Protein AF-0000000084406196 (afdb_homodimer)

Nearest PDB structures (foldseek):
  3a6m-assembly1_B  TM=8.047E-01  e=1.139E-10  Thermus thermophilus HB8
  1dkg-assembly1_B  TM=5.890E-01  e=9.257E-10  Escherichia coli
  1dkg-assembly1_A  TM=5.408E-01  e=5.079E-09  Escherichia coli
  6z6o-assembly1_D  TM=4.381E-01  e=4.600E+00  Saccharomyces cerevisiae S288C
  3a6m-assembly1_B  TM=8.064E-01  e=1.193E-10  Thermus thermophilus HB8

Foldseek 3Di:
DPPPPPPPDPPPPPPPPVVPPPPVVVVVVVVVVVVVVVVVVVVVVVVVVVVVVVVVVVVLCVVLVVLLVVLVVLVVVLVVDDADDPRRVVSSVVSVVVSVVSVQVSCVVQQKDWDDCPPQAADPVQEDEPEEDEDPDDWRGFPDFPAIWMDHNNHGPDHTYTYIYDHDDPPD/DCPPPPPPDPPPPPPPCVVPPPPVVVVVVVVVVVVVVVVVVVVVVVVVVVVVVVVVVVVLCVVLVVLLVVLVVLVVVLVVDDADDPRRVVSSVVSVVVSVVSNQVSCVVQQKDWDDCPPQAADPVQEDEPEEDEDPDDWRGFPDFPAIWMDHNNHGPDHTYTYTYDHDDPPD

Organism: Acidithiobacillus ferrooxidans (NCBI:txid920)

Sequence (344 aa):
MNEEEKQELPSTEAESTSADVVNWEEKAEGYRNDYLRALADTENLRKRHEKQVEDARNYAVDRFARELLPVIDSLELALASPVEGAEGIAQLRQGLENTLTLFAQALGKAGIAPIEMGEGRFDPHLHQAIAMVETEGDANRVLAVHQKGYLMHDRLLRPSMVSVSKAPKAAEMNEEEKQELPSTEAESTSADVVNWEEKAEGYRNDYLRALADTENLRKRHEKQVEDARNYAVDRFARELLPVIDSLELALASPVEGAEGIAQLRQGLENTLTLFAQALGKAGIAPIEMGEGRFDPHLHQAIAMVETEGDANRVLAVHQKGYLMHDRLLRPSMVSVSKAPKAAE

InterPro domains:
  IPR000740 GrpE nucleotide exchange factor [MF_01151] (2-166)
  IPR000740 GrpE nucleotide exchange factor [PF01025] (4-166)
  IPR000740 GrpE nucleotide exchange factor [PR00773] (36-52)
  IPR000740 GrpE nucleotide exchange factor [PR00773] (64-79)
  IPR000740 GrpE nucleotide exchange factor [PR00773] (119-134)
  IPR000740 GrpE nucleotide exchange factor [PR00773] (145-164)
  IPR000740 GrpE nucleotide exchange factor [PS01071] (122-164)
  IPR000740 GrpE nucleotide exchange factor [PTHR21237] (9-168)
  IPR000740 GrpE nucleotide exchange factor [cd00446] (31-164)
  IPR009012 GrpE nucleotide exchange factor, head [G3DSA:2.30.22.10] (111-171)
  IPR009012 GrpE nucleotide exchange factor, head [SSF51064] (120-167)
  IPR013805 GrpE nucleotide exchange factor, coiled-coil [G3DSA:3.90.20.20] (1-108)
  IPR013805 GrpE nucleotide exchange factor, coiled-coil [SSF58014] (16-111)

Radius of gyration: 40.73 Å; Cα contacts (8 Å, |Δi|>4): 436; chains: 2; bounding box: 100×148×102 Å

Solvent-accessible surface area (backbone atoms only — not comparable to full-atom values): 19133 Å² total; per-residue (Å²): 136,85,79,76,76,77,77,77,72,79,74,76,71,72,73,73,71,72,67,80,72,76,59,30,58,59,50,21,53,49,24,41,52,51,26,54,48,43,52,50,49,42,54,53,47,52,57,52,47,55,52,47,30,52,48,31,23,53,50,36,40,51,58,56,47,62,50,44,49,61,31,54,50,42,50,53,52,51,69,68,50,88,66,62,59,69,65,20,40,54,50,52,50,48,39,51,52,49,30,52,51,45,43,52,50,33,35,43,77,70,41,32,43,69,62,77,71,73,95,34,62,66,44,82,90,53,35,39,77,78,45,76,40,75,36,93,65,71,56,46,27,48,75,43,76,82,37,86,14,32,26,42,81,86,37,81,73,41,55,19,33,25,29,26,28,28,58,66,76,73,80,120,136,84,78,76,78,76,76,77,71,78,76,75,72,72,72,73,69,73,66,79,73,75,60,31,59,59,49,20,51,50,25,42,50,51,27,54,48,40,52,50,50,42,53,54,47,52,56,52,46,56,51,47,29,54,49,31,23,52,50,36,39,50,57,53,48,61,50,43,47,61,30,55,51,43,52,52,50,51,71,68,51,89,64,62,59,70,64,20,41,55,50,51,51,48,41,51,51,49,29,52,50,45,43,50,51,35,36,44,77,70,41,31,44,70,63,76,71,74,93,34,63,65,42,80,88,52,35,39,78,78,44,77,40,76,38,90,66,71,56,46,27,49,75,42,76,81,38,85,13,32,26,42,80,85,38,81,73,41,54,19,33,25,29,26,26,29,57,65,76,74,82,122

pLDDT: mean 86.19, std 17.11, range [31.2, 98.25]

Structure (mmCIF, N/CA/C/O backbone):
data_AF-0000000084406196-model_v1
#
loop_
_entity.id
_entity.type
_entity.pdbx_description
1 polymer 'Protein GrpE'
#
loop_
_atom_site.group_PDB
_atom_site.id
_atom_site.type_symbol
_atom_site.label_atom_id
_atom_site.label_alt_id
_atom_site.label_comp_id
_atom_site.label_asym_id
_atom_site.label_entity_id
_atom_site.label_seq_id
_atom_site.pdbx_PDB_ins_code
_atom_site.Cartn_x
_atom_site.Cartn_y
_atom_site.Cartn_z
_atom_site.occupancy
_atom_site.B_iso_or_equiv
_atom_site.auth_seq_id
_atom_site.auth_comp_id
_atom_site.auth_asym_id
_atom_site.auth_atom_id
_atom_site.pdbx_PDB_model_num
ATOM 1 N N . MET A 1 1 ? 21.141 -78 -84.125 1 32.22 1 MET A N 1
ATOM 2 C CA . MET A 1 1 ? 21.406 -78.062 -82.688 1 32.22 1 MET A CA 1
ATOM 3 C C . MET A 1 1 ? 20.875 -76.812 -81.938 1 32.22 1 MET A C 1
ATOM 5 O O . MET A 1 1 ? 21.375 -75.75 -82.188 1 32.22 1 MET A O 1
ATOM 9 N N . ASN A 1 2 ? 19.5 -76.75 -81.688 1 37.69 2 ASN A N 1
ATOM 10 C CA . ASN A 1 2 ? 18.609 -75.75 -81.125 1 37.69 2 ASN A CA 1
ATOM 11 C C . ASN A 1 2 ? 18.984 -75.375 -79.688 1 37.69 2 ASN A C 1
ATOM 13 O O . ASN A 1 2 ? 18.938 -76.25 -78.812 1 37.69 2 ASN A O 1
ATOM 17 N N . GLU A 1 3 ? 19.922 -74.438 -79.5 1 37.25 3 GLU A N 1
ATOM 18 C CA . GLU A 1 3 ? 20.391 -73.938 -78.188 1 37.25 3 GLU A CA 1
ATOM 19 C C . GLU A 1 3 ? 19.234 -73.375 -77.375 1 37.25 3 GLU A C 1
ATOM 21 O O . GLU A 1 3 ? 18.562 -72.438 -77.812 1 37.25 3 GLU A O 1
ATOM 26 N N . GLU A 1 4 ? 18.5 -74.188 -76.625 1 40.28 4 GLU A N 1
ATOM 27 C CA . GLU A 1 4 ? 17.438 -73.812 -75.688 1 40.28 4 GLU A CA 1
ATOM 28 C C . GLU A 1 4 ? 17.938 -72.812 -74.625 1 40.28 4 GLU A C 1
ATOM 30 O O . GLU A 1 4 ? 18.906 -73.062 -73.938 1 40.28 4 GLU A O 1
ATOM 35 N N . GLU A 1 5 ? 17.859 -71.5 -74.938 1 40.91 5 GLU A N 1
ATOM 36 C CA . GLU A 1 5 ? 18.141 -70.438 -74 1 40.91 5 GLU A CA 1
ATOM 37 C C . GLU A 1 5 ? 17.391 -70.625 -72.688 1 40.91 5 GLU A C 1
ATOM 39 O O . GLU A 1 5 ? 16.156 -70.688 -72.688 1 40.91 5 GLU A O 1
ATOM 44 N N . LYS A 1 6 ? 18 -71.25 -71.75 1 44.91 6 LYS A N 1
ATOM 45 C CA . LYS A 1 6 ? 17.484 -71.375 -70.375 1 44.91 6 LYS A CA 1
ATOM 46 C C . LYS A 1 6 ? 17.172 -70 -69.812 1 44.91 6 LYS A C 1
ATOM 48 O O . LYS A 1 6 ? 18.031 -69.125 -69.75 1 44.91 6 LYS A O 1
ATOM 53 N N . GLN A 1 7 ? 15.906 -69.5 -69.938 1 42.22 7 GLN A N 1
ATOM 54 C CA . GLN A 1 7 ? 15.414 -68.312 -69.25 1 42.22 7 GLN A CA 1
ATOM 55 C C . GLN A 1 7 ? 15.695 -68.375 -67.75 1 42.22 7 GLN A C 1
ATOM 57 O O . GLN A 1 7 ? 15.32 -69.375 -67.125 1 42.22 7 GLN A O 1
ATOM 62 N N . GLU A 1 8 ? 16.844 -67.812 -67.25 1 43.59 8 GLU A N 1
ATOM 63 C CA . GLU A 1 8 ? 17.188 -67.688 -65.875 1 43.59 8 GLU A CA 1
ATOM 64 C C . GLU A 1 8 ? 16.016 -67.062 -65.062 1 43.59 8 GLU A C 1
ATOM 66 O O . GLU A 1 8 ? 15.438 -66.062 -65.5 1 43.59 8 GLU A O 1
ATOM 71 N N . LEU A 1 9 ? 15.172 -67.875 -64.438 1 47.88 9 LEU A N 1
ATOM 72 C CA . LEU A 1 9 ? 14.102 -67.5 -63.531 1 47.88 9 LEU A CA 1
ATOM 73 C C . LEU A 1 9 ? 14.617 -66.438 -62.531 1 47.88 9 LEU A C 1
ATOM 75 O O . LEU A 1 9 ? 15.688 -66.625 -61.969 1 47.88 9 LEU A O 1
ATOM 79 N N . PRO A 1 10 ? 14.211 -65.125 -62.688 1 48.81 10 PRO A N 1
ATOM 80 C CA . PRO A 1 10 ? 14.617 -64.125 -61.719 1 48.81 10 PRO A CA 1
ATOM 81 C C . PRO A 1 10 ? 14.523 -64.625 -60.25 1 48.81 10 PRO A C 1
ATOM 83 O O . PRO A 1 10 ? 13.602 -65.375 -59.906 1 48.81 10 PRO A O 1
ATOM 86 N N . SER A 1 11 ? 15.633 -65 -59.594 1 45.84 11 SER A N 1
ATOM 87 C CA . SER A 1 11 ? 15.695 -65.25 -58.156 1 45.84 11 SER A CA 1
ATOM 88 C C . SER A 1 11 ? 14.883 -64.25 -57.375 1 45.84 11 SER A C 1
ATOM 90 O O . SER A 1 11 ? 15.078 -63.031 -57.531 1 45.84 11 SER A O 1
ATOM 92 N N . THR A 1 12 ? 13.57 -64.375 -57.156 1 45.59 12 THR A N 1
ATOM 93 C CA . THR A 1 12 ? 12.797 -63.594 -56.219 1 45.59 12 THR A CA 1
ATOM 94 C C . THR A 1 12 ? 13.594 -63.344 -54.938 1 45.59 12 THR A C 1
ATOM 96 O O . THR A 1 12 ? 13.867 -64.25 -54.188 1 45.59 12 THR A O 1
ATOM 99 N N . GLU A 1 13 ? 14.664 -62.531 -54.969 1 45.59 13 GLU A N 1
ATOM 100 C CA . GLU A 1 13 ? 15.234 -62 -53.719 1 45.59 13 GLU A CA 1
ATOM 101 C C . GLU A 1 13 ? 14.148 -61.75 -52.688 1 45.59 13 GLU A C 1
ATOM 103 O O . GLU A 1 13 ? 13.195 -61 -52.938 1 45.59 13 GLU A O 1
ATOM 108 N N . ALA A 1 14 ? 13.852 -62.719 -51.906 1 49.31 14 ALA A N 1
ATOM 109 C CA . ALA A 1 14 ? 13.07 -62.531 -50.688 1 49.31 14 ALA A CA 1
ATOM 110 C C . ALA A 1 14 ? 13.391 -61.188 -50.031 1 49.31 14 ALA A C 1
ATOM 112 O O . ALA A 1 14 ? 14.547 -60.906 -49.688 1 49.31 14 ALA A O 1
ATOM 113 N N . GLU A 1 15 ? 12.836 -60.094 -50.5 1 46.88 15 GLU A N 1
ATOM 114 C CA . GLU A 1 15 ? 12.836 -58.875 -49.688 1 46.88 15 GLU A CA 1
ATOM 115 C C . GLU A 1 15 ? 12.734 -59.188 -48.188 1 46.88 15 GLU A C 1
ATOM 117 O O . GLU A 1 15 ? 11.734 -59.75 -47.75 1 46.88 15 GLU A O 1
ATOM 122 N N . SER A 1 16 ? 13.797 -59.688 -47.625 1 46 16 SER A N 1
ATOM 123 C CA . SER A 1 16 ? 13.875 -59.625 -46.156 1 46 16 SER A CA 1
ATOM 124 C C . SER A 1 16 ? 13.18 -58.406 -45.594 1 46 16 SER A C 1
ATOM 126 O O . SER A 1 16 ? 13.641 -57.281 -45.844 1 46 16 SER A O 1
ATOM 128 N N . THR A 1 17 ? 11.906 -58.25 -45.781 1 47.94 17 THR A N 1
ATOM 129 C CA . THR A 1 17 ? 11.219 -57.281 -44.938 1 47.94 17 THR A CA 1
ATOM 130 C C . THR A 1 17 ? 11.781 -57.281 -43.531 1 47.94 17 THR A C 1
ATOM 132 O O . THR A 1 17 ? 11.531 -58.188 -42.75 1 47.94 17 THR A O 1
ATOM 135 N N . SER A 1 18 ? 13.016 -57.094 -43.375 1 48.5 18 SER A N 1
ATOM 136 C CA . SER A 1 18 ? 13.477 -56.719 -42.031 1 48.5 18 SER A CA 1
ATOM 137 C C . SER A 1 18 ? 12.414 -55.938 -41.281 1 48.5 18 SER A C 1
ATOM 139 O O . SER A 1 18 ? 12.164 -54.75 -41.594 1 48.5 18 SER A O 1
ATOM 141 N N . ALA A 1 19 ? 11.312 -56.469 -41.031 1 53.12 19 ALA A N 1
ATOM 142 C CA . ALA A 1 19 ? 10.344 -55.938 -40.062 1 53.12 19 ALA A CA 1
ATOM 143 C C . ALA A 1 19 ? 11.039 -55.188 -38.938 1 53.12 19 ALA A C 1
ATOM 145 O O . ALA A 1 19 ? 11.93 -55.75 -38.281 1 53.12 19 ALA A O 1
ATOM 146 N N . ASP A 1 20 ? 11.344 -53.906 -39 1 55.72 20 ASP A N 1
ATOM 147 C CA . ASP A 1 20 ? 11.773 -53.062 -37.906 1 55.72 20 ASP A CA 1
ATOM 148 C C . ASP A 1 20 ? 11.18 -53.5 -36.594 1 55.72 20 ASP A C 1
ATOM 150 O O . ASP A 1 20 ? 9.992 -53.312 -36.344 1 55.72 20 ASP A O 1
ATOM 154 N N . VAL A 1 21 ? 11.57 -54.594 -36.125 1 69.5 21 VAL A N 1
ATOM 155 C CA . VAL A 1 21 ? 11.195 -55.156 -34.844 1 69.5 21 VAL A CA 1
ATOM 156 C C . VAL A 1 21 ? 11.242 -54.031 -33.781 1 69.5 21 VAL A C 1
ATOM 158 O O . VAL A 1 21 ? 12.305 -53.469 -33.5 1 69.5 21 VAL A O 1
ATOM 161 N N . VAL A 1 22 ? 10.109 -53.406 -33.531 1 77.25 22 VAL A N 1
ATOM 162 C CA . VAL A 1 22 ? 9.945 -52.375 -32.469 1 77.25 22 VAL A CA 1
ATOM 163 C C . VAL A 1 22 ? 10.344 -52.969 -31.125 1 77.25 22 VAL A C 1
ATOM 165 O O . VAL A 1 22 ? 9.82 -54 -30.703 1 77.25 22 VAL A O 1
ATOM 168 N N . ASN A 1 23 ? 11.578 -52.5 -30.719 1 88.5 23 ASN A N 1
ATOM 169 C CA . ASN A 1 23 ? 11.961 -52.812 -29.344 1 88.5 23 ASN A CA 1
ATOM 170 C C . ASN A 1 23 ? 11.055 -52.125 -28.328 1 88.5 23 ASN A C 1
ATOM 172 O O . ASN A 1 23 ? 11.375 -51.031 -27.859 1 88.5 23 ASN A O 1
ATOM 176 N N . TRP A 1 24 ? 9.906 -52.688 -28.125 1 90.62 24 TRP A N 1
ATOM 177 C CA . TRP A 1 24 ? 8.883 -52.125 -27.25 1 90.62 24 TRP A CA 1
ATOM 178 C C . TRP A 1 24 ? 9.414 -51.938 -25.828 1 90.62 24 TRP A C 1
ATOM 180 O O . TRP A 1 24 ? 8.984 -51.031 -25.109 1 90.62 24 TRP A O 1
ATOM 190 N N . GLU A 1 25 ? 10.336 -52.688 -25.469 1 90.06 25 GLU A N 1
ATOM 191 C CA . GLU A 1 25 ? 10.953 -52.562 -24.156 1 90.06 25 GLU A CA 1
ATOM 192 C C . GLU A 1 25 ? 11.734 -51.25 -24.047 1 90.06 25 GLU A C 1
ATOM 194 O O . GLU A 1 25 ? 11.609 -50.5 -23.062 1 90.06 25 GLU A O 1
ATOM 199 N N . GLU A 1 26 ? 12.461 -50.906 -25.062 1 93.38 26 GLU A N 1
ATOM 200 C CA . GLU A 1 26 ? 13.227 -49.656 -25.094 1 93.38 26 GLU A CA 1
ATOM 201 C C . GLU A 1 26 ? 12.297 -48.438 -25.125 1 93.38 26 GLU A C 1
ATOM 203 O O . GLU A 1 26 ? 12.531 -47.469 -24.422 1 93.38 26 GLU A O 1
ATOM 208 N N . LYS A 1 27 ? 11.297 -48.531 -25.859 1 93.56 27 LYS A N 1
ATOM 209 C CA . LYS A 1 27 ? 10.328 -47.438 -25.953 1 93.56 27 LYS A CA 1
ATOM 210 C C . LYS A 1 27 ? 9.609 -47.219 -24.609 1 93.56 27 LYS A C 1
ATOM 212 O O . LYS A 1 27 ? 9.398 -46.094 -24.188 1 93.56 27 LYS A O 1
ATOM 217 N N . ALA A 1 28 ? 9.25 -48.281 -24 1 94 28 ALA A N 1
ATOM 218 C CA . ALA A 1 28 ? 8.586 -48.219 -22.703 1 94 28 ALA A CA 1
ATOM 219 C C . ALA A 1 28 ? 9.469 -47.562 -21.656 1 94 28 ALA A C 1
ATOM 221 O O . ALA A 1 28 ? 9.008 -46.688 -20.906 1 94 28 ALA A O 1
ATOM 222 N N . GLU A 1 29 ? 10.711 -47.906 -21.672 1 94.44 29 GLU A N 1
ATOM 223 C CA . GLU A 1 29 ? 11.656 -47.312 -20.734 1 94.44 29 GLU A CA 1
ATOM 224 C C . GLU A 1 29 ? 11.859 -45.812 -21.031 1 94.44 29 GLU A C 1
ATOM 226 O O . GLU A 1 29 ? 11.969 -45 -20.109 1 94.44 29 GLU A O 1
ATOM 231 N N . GLY A 1 30 ? 11.898 -45.531 -22.297 1 95.94 30 GLY A N 1
ATOM 232 C CA . GLY A 1 30 ? 12.008 -44.125 -22.703 1 95.94 30 GLY A CA 1
ATOM 233 C C . GLY A 1 30 ? 10.836 -43.281 -22.219 1 95.94 30 GLY A C 1
ATOM 234 O O . GLY A 1 30 ? 11.031 -42.219 -21.625 1 95.94 30 GLY A O 1
ATOM 235 N N . TYR A 1 31 ? 9.656 -43.812 -22.422 1 95.62 31 TYR A N 1
ATOM 236 C CA . TYR A 1 31 ? 8.453 -43.094 -22 1 95.62 31 TYR A CA 1
ATOM 237 C C . TYR A 1 31 ? 8.375 -43 -20.484 1 95.62 31 TYR A C 1
ATOM 239 O O . TYR A 1 31 ? 7.934 -42 -19.938 1 95.62 31 TYR A O 1
ATOM 247 N N . ARG A 1 32 ? 8.75 -44.062 -19.875 1 95.38 32 ARG A N 1
ATOM 248 C CA . ARG A 1 32 ? 8.766 -44.062 -18.406 1 95.38 32 ARG A CA 1
ATOM 249 C C . ARG A 1 32 ? 9.695 -42.969 -17.875 1 95.38 32 ARG A C 1
ATOM 251 O O . ARG A 1 32 ? 9.328 -42.25 -16.953 1 95.38 32 ARG A O 1
ATOM 258 N N . ASN A 1 33 ? 10.867 -42.844 -18.453 1 97.12 33 ASN A N 1
ATOM 259 C CA . ASN A 1 33 ? 11.828 -41.812 -18.047 1 97.12 33 ASN A CA 1
ATOM 260 C C . ASN A 1 33 ? 11.305 -40.406 -18.328 1 97.12 33 ASN A C 1
ATOM 262 O O . ASN A 1 33 ? 11.469 -39.5 -17.5 1 97.12 33 ASN A O 1
ATOM 266 N N . ASP A 1 34 ? 10.695 -40.312 -19.469 1 96.25 34 ASP A N 1
ATOM 267 C CA . ASP A 1 34 ? 10.102 -39.031 -19.797 1 96.25 34 ASP A CA 1
ATOM 268 C C . ASP A 1 34 ? 9.008 -38.656 -18.812 1 96.25 34 ASP A C 1
ATOM 270 O O . ASP A 1 34 ? 8.914 -37.5 -18.391 1 96.25 34 ASP A O 1
ATOM 274 N N . TYR A 1 35 ? 8.242 -39.562 -18.422 1 96.25 35 TYR A N 1
ATOM 275 C CA . TYR A 1 35 ? 7.16 -39.375 -17.469 1 96.25 35 TYR A CA 1
ATOM 276 C C . TYR A 1 35 ? 7.711 -38.969 -16.109 1 96.25 35 TYR A C 1
ATOM 278 O O . TYR A 1 35 ? 7.254 -37.969 -15.523 1 96.25 35 TYR A O 1
ATOM 286 N N . LEU A 1 36 ? 8.703 -39.688 -15.672 1 96.56 36 LEU A N 1
ATOM 287 C CA . LEU A 1 36 ? 9.305 -39.406 -14.375 1 96.56 36 LEU A CA 1
ATOM 288 C C . LEU A 1 36 ? 9.938 -38 -14.367 1 96.56 36 LEU A C 1
ATOM 290 O O . LEU A 1 36 ? 9.836 -37.281 -13.383 1 96.56 36 LEU A O 1
ATOM 294 N N . ARG A 1 37 ? 10.562 -37.656 -15.477 1 95.5 37 ARG A N 1
ATOM 295 C CA . ARG A 1 37 ? 11.133 -36.312 -15.617 1 95.5 37 ARG A CA 1
ATOM 296 C C . ARG A 1 37 ? 10.047 -35.25 -15.594 1 95.5 37 ARG A C 1
ATOM 298 O O . ARG A 1 37 ? 10.195 -34.219 -14.922 1 95.5 37 ARG A O 1
ATOM 305 N N . ALA A 1 38 ? 8.953 -35.5 -16.281 1 95.94 38 ALA A N 1
ATOM 306 C CA . ALA A 1 38 ? 7.836 -34.562 -16.312 1 95.94 38 ALA A CA 1
ATOM 307 C C . ALA A 1 38 ? 7.273 -34.344 -14.906 1 95.94 38 ALA A C 1
ATOM 309 O O . ALA A 1 38 ? 6.934 -33.219 -14.539 1 95.94 38 ALA A O 1
ATOM 310 N N . LEU A 1 39 ? 7.199 -35.406 -14.109 1 95.31 39 LEU A N 1
ATOM 311 C CA . LEU A 1 39 ? 6.699 -35.312 -12.742 1 95.31 39 LEU A CA 1
ATOM 312 C C . LEU A 1 39 ? 7.641 -34.469 -11.875 1 95.31 39 LEU A C 1
ATOM 314 O O . LEU A 1 39 ? 7.191 -33.656 -11.086 1 95.31 39 LEU A O 1
ATOM 318 N N . ALA A 1 40 ? 8.914 -34.719 -12.109 1 94.5 40 ALA A N 1
ATOM 319 C CA . ALA A 1 40 ? 9.914 -33.938 -11.367 1 94.5 40 ALA A CA 1
ATOM 320 C C . ALA A 1 40 ? 9.844 -32.469 -11.742 1 94.5 40 ALA A C 1
ATOM 322 O O . ALA A 1 40 ? 9.93 -31.594 -10.867 1 94.5 40 ALA A O 1
ATOM 323 N N . ASP A 1 41 ? 9.711 -32.219 -13.008 1 93.25 41 ASP A N 1
ATOM 324 C CA . ASP A 1 41 ? 9.617 -30.828 -13.492 1 93.25 41 ASP A CA 1
ATOM 325 C C . ASP A 1 41 ? 8.391 -30.125 -12.922 1 93.25 41 ASP A C 1
ATOM 327 O O . ASP A 1 41 ? 8.461 -28.953 -12.562 1 93.25 41 ASP A O 1
ATOM 331 N N . THR A 1 42 ? 7.324 -30.891 -12.844 1 93.75 42 THR A N 1
ATOM 332 C CA . THR A 1 42 ? 6.098 -30.344 -12.281 1 93.75 42 THR A CA 1
ATOM 333 C C . THR A 1 42 ? 6.293 -29.969 -10.812 1 93.75 42 THR A C 1
ATOM 335 O O . THR A 1 42 ? 5.852 -28.906 -10.367 1 93.75 42 THR A O 1
ATOM 338 N N . GLU A 1 43 ? 6.941 -30.812 -10.039 1 93.19 43 GLU A N 1
ATOM 339 C CA . GLU A 1 43 ? 7.195 -30.547 -8.633 1 93.19 43 GLU A CA 1
ATOM 340 C C . GLU A 1 43 ? 8.109 -29.328 -8.445 1 93.19 43 GLU A C 1
ATOM 342 O O . GLU A 1 43 ? 7.871 -28.5 -7.578 1 93.19 43 GLU A O 1
ATOM 347 N N . ASN A 1 44 ? 9.109 -29.219 -9.32 1 93.5 44 ASN A N 1
ATOM 348 C CA . ASN A 1 44 ? 10 -28.062 -9.297 1 93.5 44 ASN A CA 1
ATOM 349 C C . ASN A 1 44 ? 9.258 -26.781 -9.648 1 93.5 44 ASN A C 1
ATOM 351 O O . ASN A 1 44 ? 9.5 -25.734 -9.039 1 93.5 44 ASN A O 1
ATOM 355 N N . LEU A 1 45 ? 8.391 -26.969 -10.578 1 93.75 45 LEU A N 1
ATOM 356 C CA . LEU A 1 45 ? 7.582 -25.828 -11 1 93.75 45 LEU A CA 1
ATOM 357 C C . LEU A 1 45 ? 6.688 -25.344 -9.859 1 93.75 45 LEU A C 1
ATOM 359 O O . LEU A 1 45 ? 6.539 -24.141 -9.648 1 93.75 45 LEU A O 1
ATOM 363 N N . ARG A 1 46 ? 6.102 -26.281 -9.133 1 93.19 46 ARG A N 1
ATOM 364 C CA . ARG A 1 46 ? 5.238 -25.953 -8.008 1 93.19 46 ARG A CA 1
ATOM 365 C C . ARG A 1 46 ? 6.004 -25.172 -6.945 1 93.19 46 ARG A C 1
ATOM 367 O O . ARG A 1 46 ? 5.527 -24.141 -6.453 1 93.19 46 ARG A O 1
ATOM 374 N N . LYS A 1 47 ? 7.199 -25.562 -6.617 1 93.25 47 LYS A N 1
ATOM 375 C CA . LYS A 1 47 ? 8.016 -24.906 -5.602 1 93.25 47 LYS A CA 1
ATOM 376 C C . LYS A 1 47 ? 8.406 -23.484 -6.043 1 93.25 47 LYS A C 1
ATOM 378 O O . LYS A 1 47 ? 8.336 -22.547 -5.258 1 93.25 47 LYS A O 1
ATOM 383 N N . ARG A 1 48 ? 8.781 -23.375 -7.238 1 94.19 48 ARG A N 1
ATOM 384 C CA . ARG A 1 48 ? 9.156 -22.078 -7.789 1 94.19 48 ARG A CA 1
ATOM 385 C C . ARG A 1 48 ? 7.973 -21.125 -7.805 1 94.19 48 ARG A C 1
ATOM 387 O O . ARG A 1 48 ? 8.125 -19.938 -7.508 1 94.19 48 ARG A O 1
ATOM 394 N N . HIS A 1 49 ? 6.797 -21.703 -8.148 1 93.94 49 HIS A N 1
ATOM 395 C CA . HIS A 1 49 ? 5.586 -20.891 -8.242 1 93.94 49 HIS A CA 1
ATOM 396 C C . HIS A 1 49 ? 5.18 -20.359 -6.875 1 93.94 49 HIS A C 1
ATOM 398 O O . HIS A 1 49 ? 4.75 -19.203 -6.762 1 93.94 49 HIS A O 1
ATOM 404 N N . GLU A 1 50 ? 5.316 -21.141 -5.859 1 93.75 50 GLU A N 1
ATOM 405 C CA . GLU A 1 50 ? 4.996 -20.688 -4.508 1 93.75 50 GLU A CA 1
ATOM 406 C C . GLU A 1 50 ? 5.852 -19.484 -4.109 1 93.75 50 GLU A C 1
ATOM 408 O O . GLU A 1 50 ? 5.344 -18.5 -3.553 1 93.75 50 GLU A O 1
ATOM 413 N N . LYS A 1 51 ? 7.094 -19.578 -4.438 1 94.69 51 LYS A N 1
ATOM 414 C CA . LYS A 1 51 ? 8 -18.469 -4.152 1 94.69 51 LYS A CA 1
ATOM 415 C C . LYS A 1 51 ? 7.641 -17.234 -4.973 1 94.69 51 LYS A C 1
ATOM 417 O O . LYS A 1 51 ? 7.684 -16.109 -4.465 1 94.69 51 LYS A O 1
ATOM 422 N N . GLN A 1 52 ? 7.262 -17.453 -6.172 1 95.38 52 GLN A N 1
ATOM 423 C CA . GLN A 1 52 ? 6.898 -16.359 -7.066 1 95.38 52 GLN A CA 1
ATOM 424 C C . GLN A 1 52 ? 5.66 -15.633 -6.555 1 95.38 52 GLN A C 1
ATOM 426 O O . GLN A 1 52 ? 5.578 -14.406 -6.641 1 95.38 52 GLN A O 1
ATOM 431 N N . VAL A 1 53 ? 4.734 -16.375 -6.043 1 95.25 53 VAL A N 1
ATOM 432 C CA . VAL A 1 53 ? 3.518 -15.797 -5.496 1 95.25 53 VAL A CA 1
ATOM 433 C C . VAL A 1 53 ? 3.863 -14.914 -4.297 1 95.25 53 VAL A C 1
ATOM 435 O O . VAL A 1 53 ? 3.383 -13.781 -4.188 1 95.25 53 VAL A O 1
ATOM 438 N N . GLU A 1 54 ? 4.703 -15.344 -3.43 1 93 54 GLU A N 1
ATOM 439 C CA . GLU A 1 54 ? 5.133 -14.578 -2.264 1 93 54 GLU A CA 1
ATOM 440 C C . GLU A 1 54 ? 5.891 -13.32 -2.678 1 93 54 GLU A C 1
ATOM 442 O O . GLU A 1 54 ? 5.641 -12.234 -2.148 1 93 54 GLU A O 1
ATOM 447 N N . ASP A 1 55 ? 6.758 -13.5 -3.584 1 93.81 55 ASP A N 1
ATOM 448 C CA . ASP A 1 55 ? 7.531 -12.367 -4.086 1 93.81 55 ASP A CA 1
ATOM 449 C C . ASP A 1 55 ? 6.625 -11.312 -4.715 1 93.81 55 ASP A C 1
ATOM 451 O O . ASP A 1 55 ? 6.824 -10.117 -4.516 1 93.81 55 ASP A O 1
ATOM 455 N N . ALA A 1 56 ? 5.664 -11.805 -5.438 1 94.56 56 ALA A N 1
ATOM 456 C CA . ALA A 1 56 ? 4.734 -10.891 -6.09 1 94.56 56 ALA A CA 1
ATOM 457 C C . ALA A 1 56 ? 3.99 -10.039 -5.062 1 94.56 56 ALA A C 1
ATOM 459 O O . ALA A 1 56 ? 3.826 -8.836 -5.25 1 94.56 56 ALA A O 1
ATOM 460 N N . ARG A 1 57 ? 3.594 -10.617 -3.977 1 93.75 57 ARG A N 1
ATOM 461 C CA . ARG A 1 57 ? 2.928 -9.906 -2.891 1 93.75 57 ARG A CA 1
ATOM 462 C C . ARG A 1 57 ? 3.834 -8.828 -2.301 1 93.75 57 ARG A C 1
ATOM 464 O O . ARG A 1 57 ? 3.436 -7.672 -2.18 1 93.75 57 ARG A O 1
ATOM 471 N N . ASN A 1 58 ? 5 -9.195 -2.029 1 93.38 58 ASN A N 1
ATOM 472 C CA . ASN A 1 58 ? 5.941 -8.297 -1.375 1 93.38 58 ASN A CA 1
ATOM 473 C C . ASN A 1 58 ? 6.344 -7.145 -2.293 1 93.38 58 ASN A C 1
ATOM 475 O O . ASN A 1 58 ? 6.422 -5.996 -1.857 1 93.38 58 ASN A O 1
ATOM 479 N N . TYR A 1 59 ? 6.484 -7.457 -3.566 1 93.44 59 TYR A N 1
ATOM 480 C CA . TYR A 1 59 ? 6.879 -6.43 -4.523 1 93.44 59 TYR A CA 1
ATOM 481 C C . TYR A 1 59 ? 5.754 -5.426 -4.738 1 93.44 59 TYR A C 1
ATOM 483 O O . TYR A 1 59 ? 6.008 -4.23 -4.902 1 93.44 59 TYR A O 1
ATOM 491 N N . ALA A 1 60 ? 4.555 -5.934 -4.734 1 94.75 60 ALA A N 1
ATOM 492 C CA . ALA A 1 60 ? 3.422 -5.031 -4.926 1 94.75 60 ALA A CA 1
ATOM 493 C C . ALA A 1 60 ? 3.303 -4.047 -3.764 1 94.75 60 ALA A C 1
ATOM 495 O O . ALA A 1 60 ? 3.117 -2.848 -3.977 1 94.75 60 ALA A O 1
ATOM 496 N N . VAL A 1 61 ? 3.484 -4.488 -2.543 1 95.62 61 VAL A N 1
ATOM 497 C CA . VAL A 1 61 ? 3.408 -3.641 -1.358 1 95.62 61 VAL A CA 1
ATOM 498 C C . VAL A 1 61 ? 4.594 -2.676 -1.339 1 95.62 61 VAL A C 1
ATOM 500 O O . VAL A 1 61 ? 4.434 -1.496 -1.016 1 95.62 61 VAL A O 1
ATOM 503 N N . ASP A 1 62 ? 5.723 -3.203 -1.736 1 95.88 62 ASP A N 1
ATOM 504 C CA . ASP A 1 62 ? 6.93 -2.389 -1.802 1 95.88 62 ASP A CA 1
ATOM 505 C C . ASP A 1 62 ? 6.742 -1.199 -2.74 1 95.88 62 ASP A C 1
ATOM 507 O O . ASP A 1 62 ? 6.977 -0.052 -2.354 1 95.88 62 ASP A O 1
ATOM 511 N N . ARG A 1 63 ? 6.246 -1.464 -3.883 1 95.62 63 ARG A N 1
ATOM 512 C CA . ARG A 1 63 ? 6.031 -0.425 -4.883 1 95.62 63 ARG A CA 1
ATOM 513 C C . ARG A 1 63 ? 5.004 0.594 -4.402 1 95.62 63 ARG A C 1
ATOM 515 O O . ARG A 1 63 ? 5.211 1.802 -4.531 1 95.62 63 ARG A O 1
ATOM 522 N N . PHE A 1 64 ? 3.922 0.166 -3.846 1 97.31 64 PHE A N 1
ATOM 523 C CA . PHE A 1 64 ? 2.861 1.036 -3.354 1 97.31 64 PHE A CA 1
ATOM 524 C C . PHE A 1 64 ? 3.348 1.865 -2.17 1 97.31 64 PHE A C 1
ATOM 526 O O . PHE A 1 64 ? 3.088 3.068 -2.1 1 97.31 64 PHE A O 1
ATOM 533 N N . ALA A 1 65 ? 4.102 1.229 -1.272 1 97.88 65 ALA A N 1
ATOM 534 C CA . ALA A 1 65 ? 4.633 1.906 -0.092 1 97.88 65 ALA A CA 1
ATOM 535 C C . ALA A 1 65 ? 5.559 3.053 -0.488 1 97.88 65 ALA A C 1
ATOM 537 O O . ALA A 1 65 ? 5.504 4.133 0.103 1 97.88 65 ALA A O 1
ATOM 538 N N . ARG A 1 66 ? 6.348 2.867 -1.451 1 97.44 66 ARG A N 1
ATOM 539 C CA . ARG A 1 66 ? 7.289 3.887 -1.907 1 97.44 66 ARG A CA 1
ATOM 540 C C . ARG A 1 66 ? 6.551 5.133 -2.389 1 97.44 66 ARG A C 1
ATOM 542 O O . ARG A 1 66 ? 7.016 6.254 -2.18 1 97.44 66 ARG A O 1
ATOM 549 N N . GLU A 1 67 ? 5.398 4.914 -2.979 1 97.25 67 GLU A N 1
ATOM 550 C CA . GLU A 1 67 ? 4.59 6.031 -3.459 1 97.25 67 GLU A CA 1
ATOM 551 C C . GLU A 1 67 ? 3.98 6.809 -2.297 1 97.25 67 GLU A C 1
ATOM 553 O O . GLU A 1 67 ? 3.578 7.965 -2.459 1 97.25 67 GLU A O 1
ATOM 558 N N . LEU A 1 68 ? 3.984 6.188 -1.124 1 98.06 68 LEU A N 1
ATOM 559 C CA . LEU A 1 68 ? 3.312 6.789 0.022 1 98.06 68 LEU A CA 1
ATOM 560 C C . LEU A 1 68 ? 4.305 7.535 0.907 1 98.06 68 LEU A C 1
ATOM 562 O O . LEU A 1 68 ? 3.912 8.375 1.722 1 98.06 68 LEU A O 1
ATOM 566 N N . LEU A 1 69 ? 5.586 7.262 0.745 1 97.75 69 LEU A N 1
ATOM 567 C CA . LEU A 1 69 ? 6.594 7.832 1.634 1 97.75 69 LEU A CA 1
ATOM 568 C C . LEU A 1 69 ? 6.594 9.352 1.547 1 97.75 69 LEU A C 1
ATOM 570 O O . LEU A 1 69 ? 6.707 10.039 2.566 1 97.75 69 LEU A O 1
ATOM 574 N N . PRO A 1 70 ? 6.359 9.922 0.355 1 96.88 70 PRO A N 1
ATOM 575 C CA . PRO A 1 70 ? 6.285 11.383 0.282 1 96.88 70 PRO A CA 1
ATOM 576 C C . PRO A 1 70 ? 5.137 11.961 1.107 1 96.88 70 PRO A C 1
ATOM 578 O O . PRO A 1 70 ? 5.219 13.094 1.581 1 96.88 70 PRO A O 1
ATOM 581 N N . VAL A 1 71 ? 4.078 11.25 1.311 1 97.38 71 VAL A N 1
ATOM 582 C CA . VAL A 1 71 ? 2.951 11.688 2.131 1 97.38 71 VAL A CA 1
ATOM 583 C C . VAL A 1 71 ? 3.398 11.844 3.582 1 97.38 71 VAL A C 1
ATOM 585 O O . VAL A 1 71 ? 3.113 12.867 4.219 1 97.38 71 VAL A O 1
ATOM 588 N N . ILE A 1 72 ? 4.145 10.891 4.059 1 96.69 72 ILE A N 1
ATOM 589 C CA . ILE A 1 72 ? 4.664 10.953 5.418 1 96.69 72 ILE A CA 1
ATOM 590 C C . ILE A 1 72 ? 5.633 12.125 5.551 1 96.69 72 ILE A C 1
ATOM 592 O O . ILE A 1 72 ? 5.586 12.875 6.531 1 96.69 72 ILE A O 1
ATOM 596 N N . ASP A 1 73 ? 6.453 12.281 4.527 1 96.19 73 ASP A N 1
ATOM 597 C CA . ASP A 1 73 ? 7.395 13.398 4.535 1 96.19 73 ASP A CA 1
ATOM 598 C C . ASP A 1 73 ? 6.664 14.734 4.66 1 96.19 73 ASP A C 1
ATOM 600 O O . ASP A 1 73 ? 7.094 15.609 5.406 1 96.19 73 ASP A O 1
ATOM 604 N N . SER A 1 74 ? 5.617 14.828 3.91 1 95.69 74 SER A N 1
ATOM 605 C CA . SER A 1 74 ? 4.832 16.062 3.922 1 95.69 74 SER A CA 1
ATOM 606 C C . SER A 1 74 ? 4.219 16.312 5.297 1 95.69 74 SER A C 1
ATOM 608 O O . SER A 1 74 ? 4.246 17.438 5.797 1 95.69 74 SER A O 1
ATOM 610 N N . LEU A 1 75 ? 3.695 15.328 5.953 1 95.38 75 LEU A N 1
ATOM 611 C CA . LEU A 1 75 ? 3.111 15.438 7.285 1 95.38 75 LEU A CA 1
ATOM 612 C C . LEU A 1 75 ? 4.164 15.852 8.305 1 95.38 75 LEU A C 1
ATOM 614 O O . LEU A 1 75 ? 3.924 16.734 9.125 1 95.38 75 LEU A O 1
ATOM 618 N N . GLU A 1 76 ? 5.324 15.234 8.25 1 94.12 76 GLU A N 1
ATOM 619 C CA . GLU A 1 76 ? 6.402 15.547 9.18 1 94.12 76 GLU A CA 1
ATOM 620 C C . GLU A 1 76 ? 6.895 16.984 9 1 94.12 76 GLU A C 1
ATOM 622 O O . GLU A 1 76 ? 7.168 17.672 9.977 1 94.12 76 GLU A O 1
ATOM 627 N N . LEU A 1 77 ? 6.957 17.375 7.758 1 91.69 77 LEU A N 1
ATOM 628 C CA . LEU A 1 77 ? 7.367 18.734 7.461 1 91.69 77 LEU A CA 1
ATOM 629 C C . LEU A 1 77 ? 6.363 19.75 8.023 1 91.69 77 LEU A C 1
ATOM 631 O O . LEU A 1 77 ? 6.75 20.75 8.617 1 91.69 77 LEU A O 1
ATOM 635 N N . ALA A 1 78 ? 5.121 19.453 7.832 1 90.5 78 ALA A N 1
ATOM 636 C CA . ALA A 1 78 ? 4.07 20.328 8.336 1 90.5 78 ALA A CA 1
ATOM 637 C C . ALA A 1 78 ? 4.141 20.453 9.859 1 90.5 78 ALA A C 1
ATOM 639 O O . ALA A 1 78 ? 3.969 21.531 10.406 1 90.5 78 ALA A O 1
ATOM 640 N N . LEU A 1 79 ? 4.465 19.391 10.539 1 91.19 79 LEU A N 1
ATOM 641 C CA . LEU A 1 79 ? 4.504 19.359 12 1 91.19 79 LEU A CA 1
ATOM 642 C C . LEU A 1 79 ? 5.758 20.062 12.523 1 91.19 79 LEU A C 1
ATOM 644 O O . LEU A 1 79 ? 5.754 20.594 13.625 1 91.19 79 LEU A O 1
ATOM 648 N N . ALA A 1 80 ? 6.746 20.047 11.75 1 88.81 80 ALA A N 1
ATOM 649 C CA . ALA A 1 80 ? 8.016 20.625 12.172 1 88.81 80 ALA A CA 1
ATOM 650 C C . ALA A 1 80 ? 8.008 22.141 12 1 88.81 80 ALA A C 1
ATOM 652 O O . ALA A 1 80 ? 8.844 22.844 12.586 1 88.81 80 ALA A O 1
ATOM 653 N N . SER A 1 81 ? 7.094 22.672 11.219 1 83.69 81 SER A N 1
ATOM 654 C CA . SER A 1 81 ? 7.07 24.094 10.93 1 83.69 81 SER A CA 1
ATOM 655 C C . SER A 1 81 ? 6.414 24.891 12.055 1 83.69 81 SER A C 1
ATOM 657 O O . SER A 1 81 ? 5.273 24.609 12.43 1 83.69 81 SER A O 1
ATOM 659 N N . PRO A 1 82 ? 7.184 25.75 12.648 1 83.44 82 PRO A N 1
ATOM 660 C CA . PRO A 1 82 ? 6.566 26.594 13.664 1 83.44 82 PRO A CA 1
ATOM 661 C C . PRO A 1 82 ? 5.574 27.594 13.086 1 83.44 82 PRO A C 1
ATOM 663 O O . PRO A 1 82 ? 5.855 28.219 12.062 1 83.44 82 PRO A O 1
ATOM 666 N N . VAL A 1 83 ? 4.301 27.516 13.562 1 81.81 83 VAL A N 1
ATOM 667 C CA . VAL A 1 83 ? 3.311 28.438 13.016 1 81.81 83 VAL A CA 1
ATOM 668 C C . VAL A 1 83 ? 2.611 29.172 14.156 1 81.81 83 VAL A C 1
ATOM 670 O O . VAL A 1 83 ? 2.506 28.656 15.266 1 81.81 83 VAL A O 1
ATOM 673 N N . GLU A 1 84 ? 2.383 30.5 13.875 1 81 84 GLU A N 1
ATOM 674 C CA . GLU A 1 84 ? 1.669 31.312 14.852 1 81 84 GLU A CA 1
ATOM 675 C C . GLU A 1 84 ? 0.591 32.156 14.188 1 81 84 GLU A C 1
ATOM 677 O O . GLU A 1 84 ? 0.731 32.562 13.031 1 81 84 GLU A O 1
ATOM 682 N N . GLY A 1 85 ? -0.501 3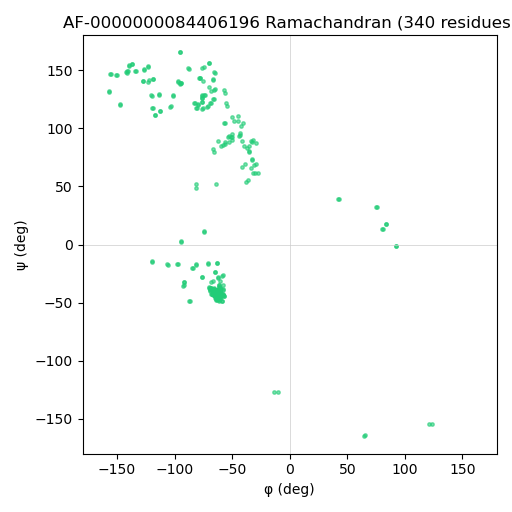2.406 14.977 1 80.94 85 GLY A N 1
ATOM 683 C CA . GLY A 1 85 ? -1.555 33.312 14.562 1 80.94 85 GLY A CA 1
ATOM 684 C C . GLY A 1 85 ? -2.32 32.844 13.344 1 80.94 85 GLY A C 1
ATOM 685 O O . GLY A 1 85 ? -2.391 31.641 13.086 1 80.94 85 GLY A O 1
ATOM 686 N N . ALA A 1 86 ? -3.064 33.719 12.719 1 79.5 86 ALA A N 1
ATOM 687 C CA . ALA A 1 86 ? -3.906 33.438 11.562 1 79.5 86 ALA A CA 1
ATOM 688 C C . ALA A 1 86 ? -3.072 32.875 10.398 1 79.5 86 ALA A C 1
ATOM 690 O O . ALA A 1 86 ? -3.516 32 9.672 1 79.5 86 ALA A O 1
ATOM 691 N N . GLU A 1 87 ? -1.896 33.375 10.32 1 86.5 87 GLU A N 1
ATOM 692 C CA . GLU A 1 87 ? -1.001 32.875 9.266 1 86.5 87 GLU A CA 1
ATOM 693 C C . GLU A 1 87 ? -0.609 31.438 9.492 1 86.5 87 GLU A C 1
ATOM 695 O O . GLU A 1 87 ? -0.469 30.672 8.539 1 86.5 87 GLU A O 1
ATOM 700 N N . GLY A 1 88 ? -0.568 31.172 10.742 1 87.88 88 GLY A N 1
ATOM 701 C CA . GLY A 1 88 ? -0.245 29.797 11.094 1 87.88 88 GLY A CA 1
ATOM 702 C C . GLY A 1 88 ? -1.35 28.828 10.742 1 87.88 88 GLY A C 1
ATOM 703 O O . GLY A 1 88 ? -1.081 27.719 10.25 1 87.88 88 GLY A O 1
ATOM 704 N N . ILE A 1 89 ? -2.52 29.234 10.93 1 88.81 89 ILE A N 1
ATOM 705 C CA . ILE A 1 89 ? -3.672 28.406 10.602 1 88.81 89 ILE A CA 1
ATOM 706 C C . ILE A 1 89 ? -3.719 28.156 9.094 1 88.81 89 ILE A C 1
ATOM 708 O O . ILE A 1 89 ? -3.912 27.016 8.656 1 88.81 89 ILE A O 1
ATOM 712 N N . ALA A 1 90 ? -3.553 29.219 8.359 1 89.88 90 ALA A N 1
ATOM 713 C CA . ALA A 1 90 ? -3.564 29.094 6.902 1 89.88 90 ALA A CA 1
ATOM 714 C C . ALA A 1 90 ? -2.457 28.172 6.414 1 89.88 90 ALA A C 1
ATOM 716 O O . ALA A 1 90 ? -2.664 27.375 5.492 1 89.88 90 ALA A O 1
ATOM 717 N N . GLN A 1 91 ? -1.306 28.266 7.023 1 90 91 GLN A N 1
ATOM 718 C CA . GLN A 1 91 ? -0.162 27.438 6.637 1 90 91 GLN A CA 1
ATOM 719 C C . GLN A 1 91 ? -0.413 25.969 6.945 1 90 91 GLN A C 1
ATOM 721 O O . GLN A 1 91 ? -0.13 25.094 6.117 1 90 91 GLN A O 1
ATOM 726 N N . LEU A 1 92 ? -0.968 25.734 8.094 1 91 92 LEU A N 1
ATOM 727 C CA . LEU A 1 92 ? -1.257 24.359 8.484 1 91 92 LEU A CA 1
ATOM 728 C C . LEU A 1 92 ? -2.346 23.75 7.598 1 91 92 LEU A C 1
ATOM 730 O O . LEU A 1 92 ? -2.275 22.578 7.23 1 91 92 LEU A O 1
ATOM 734 N N . ARG A 1 93 ? -3.301 24.531 7.273 1 90.56 93 ARG A N 1
ATOM 735 C CA . ARG A 1 93 ? -4.363 24.062 6.387 1 90.56 93 ARG A CA 1
ATOM 736 C C . ARG A 1 93 ? -3.812 23.734 5.004 1 90.56 93 ARG A C 1
ATOM 738 O O . ARG A 1 93 ? -4.195 22.734 4.406 1 90.56 93 ARG A O 1
ATOM 745 N N . GLN A 1 94 ? -2.988 24.547 4.629 1 90.88 94 GLN A N 1
ATOM 746 C CA . GLN A 1 94 ? -2.34 24.297 3.35 1 90.88 94 GLN A CA 1
ATOM 747 C C . GLN A 1 94 ? -1.502 23.016 3.406 1 90.88 94 GLN A C 1
ATOM 749 O O . GLN A 1 94 ? -1.463 22.25 2.441 1 90.88 94 GLN A O 1
ATOM 754 N N . GLY A 1 95 ? -0.8 22.812 4.496 1 90.31 95 GLY A N 1
ATOM 755 C CA . GLY A 1 95 ? -0.059 21.578 4.688 1 90.31 95 GLY A CA 1
ATOM 756 C C . GLY A 1 95 ? -0.936 20.344 4.625 1 90.31 95 GLY A C 1
ATOM 757 O O . GLY A 1 95 ? -0.578 19.344 3.98 1 90.31 95 GLY A O 1
ATOM 758 N N . LEU A 1 96 ? -2.029 20.469 5.242 1 93.19 96 LEU A N 1
ATOM 759 C CA . LEU A 1 96 ? -2.986 19.375 5.23 1 93.19 96 LEU A CA 1
ATOM 760 C C . LEU A 1 96 ? -3.514 19.125 3.822 1 93.19 96 LEU A C 1
ATOM 762 O O . LEU A 1 96 ? -3.627 17.969 3.391 1 93.19 96 LEU A O 1
ATOM 766 N N . GLU A 1 97 ? -3.84 20.172 3.129 1 94.5 97 GLU A N 1
ATOM 767 C CA . GLU A 1 97 ? -4.332 20.062 1.76 1 94.5 97 GLU A CA 1
ATOM 768 C C . GLU A 1 97 ? -3.283 19.438 0.845 1 94.5 97 GLU A C 1
ATOM 770 O O . GLU A 1 97 ? -3.604 18.578 0.012 1 94.5 97 GLU A O 1
ATOM 775 N N . ASN A 1 98 ? -2.111 19.875 1.043 1 94.44 98 ASN A N 1
ATOM 776 C CA . ASN A 1 98 ? -1.02 19.312 0.255 1 94.44 98 ASN A CA 1
ATOM 777 C C . ASN A 1 98 ? -0.84 17.828 0.523 1 94.44 98 ASN A C 1
ATOM 779 O O . ASN A 1 98 ? -0.662 17.031 -0.409 1 94.44 98 ASN A O 1
ATOM 783 N N . THR A 1 99 ? -0.831 17.469 1.783 1 96.31 99 THR A N 1
ATOM 784 C CA . THR A 1 99 ? -0.707 16.078 2.168 1 96.31 99 THR A CA 1
ATOM 785 C C . THR A 1 99 ? -1.815 15.234 1.536 1 96.31 99 THR A C 1
ATOM 787 O O . THR A 1 99 ? -1.558 14.156 1.004 1 96.31 99 THR A O 1
ATOM 790 N N . LEU A 1 100 ? -2.998 15.734 1.576 1 96.62 100 LEU A N 1
ATOM 791 C CA . LEU A 1 100 ? -4.137 15.031 1.002 1 96.62 100 LEU A CA 1
ATOM 792 C C . LEU A 1 100 ? -3.971 14.867 -0.504 1 96.62 100 LEU A C 1
ATOM 794 O O . LEU A 1 100 ? -4.262 13.797 -1.049 1 96.62 100 LEU A O 1
ATOM 798 N N . THR A 1 101 ? -3.504 15.867 -1.136 1 97.38 101 THR A N 1
ATOM 799 C CA . THR A 1 101 ? -3.27 15.82 -2.574 1 97.38 101 THR A CA 1
ATOM 800 C C . THR A 1 101 ? -2.221 14.766 -2.92 1 97.38 101 THR A C 1
ATOM 802 O O . THR A 1 101 ? -2.422 13.953 -3.826 1 97.38 101 THR A O 1
ATOM 805 N N . LEU A 1 102 ? -1.112 14.773 -2.154 1 97.44 102 LEU A N 1
ATOM 806 C CA . LEU A 1 102 ? -0.057 13.789 -2.361 1 97.44 102 LEU A CA 1
ATOM 807 C C . LEU A 1 102 ? -0.582 12.375 -2.139 1 97.44 102 LEU A C 1
ATOM 809 O O . LEU A 1 102 ? -0.241 11.453 -2.889 1 97.44 102 LEU A O 1
ATOM 813 N N . PHE A 1 103 ? -1.371 12.25 -1.149 1 98.25 103 PHE A N 1
ATOM 814 C CA . PHE A 1 103 ? -1.958 10.953 -0.831 1 98.25 103 PHE A CA 1
ATOM 815 C C . PHE A 1 103 ? -2.85 10.469 -1.969 1 98.25 103 PHE A C 1
ATOM 817 O O . PHE A 1 103 ? -2.74 9.32 -2.404 1 98.25 103 PHE A O 1
ATOM 824 N N . ALA A 1 104 ? -3.68 11.344 -2.461 1 97.38 104 ALA A N 1
ATOM 825 C CA . ALA A 1 104 ? -4.578 10.992 -3.559 1 97.38 104 ALA A CA 1
ATOM 826 C C . ALA A 1 104 ? -3.795 10.578 -4.801 1 97.38 104 ALA A C 1
ATOM 828 O O . ALA A 1 104 ? -4.168 9.633 -5.492 1 97.38 104 ALA A O 1
ATOM 829 N N . GLN A 1 105 ? -2.76 11.25 -5.047 1 97.81 105 GLN A N 1
ATOM 830 C CA . GLN A 1 105 ? -1.909 10.922 -6.184 1 97.81 105 GLN A CA 1
ATOM 831 C C . GLN A 1 105 ? -1.285 9.539 -6.02 1 97.81 105 GLN A C 1
ATOM 833 O O . GLN A 1 105 ? -1.252 8.75 -6.969 1 97.81 105 GLN A O 1
ATOM 838 N N . ALA A 1 106 ? -0.787 9.289 -4.816 1 97.81 106 ALA A N 1
ATOM 839 C CA . ALA A 1 106 ? -0.196 7.984 -4.535 1 97.81 106 ALA A CA 1
ATOM 840 C C . ALA A 1 106 ? -1.219 6.867 -4.727 1 97.81 106 ALA A C 1
ATOM 842 O O . ALA A 1 106 ? -0.912 5.832 -5.324 1 97.81 106 ALA A O 1
ATOM 843 N N . LEU A 1 107 ? -2.41 7.066 -4.285 1 97.69 107 LEU A N 1
ATOM 844 C CA . LEU A 1 107 ? -3.48 6.094 -4.473 1 97.69 107 LEU A CA 1
ATOM 845 C C . LEU A 1 107 ? -3.795 5.91 -5.953 1 97.69 107 LEU A C 1
ATOM 847 O O . LEU A 1 107 ? -3.988 4.781 -6.414 1 97.69 107 LEU A O 1
ATOM 851 N N . GLY A 1 108 ? -3.846 7.027 -6.625 1 97.06 108 GLY A N 1
ATOM 852 C CA . GLY A 1 108 ? -4.125 6.973 -8.055 1 97.06 108 GLY A CA 1
ATOM 853 C C . GLY A 1 108 ? -3.119 6.137 -8.82 1 97.06 108 GLY A C 1
ATOM 854 O O . GLY A 1 108 ? -3.488 5.406 -9.742 1 97.06 108 GLY A O 1
ATOM 855 N N . LYS A 1 109 ? -1.861 6.207 -8.469 1 95.88 109 LYS A N 1
ATOM 856 C CA . LYS A 1 109 ? -0.806 5.441 -9.125 1 95.88 109 LYS A CA 1
ATOM 857 C C . LYS A 1 109 ? -0.996 3.943 -8.906 1 95.88 109 LYS A C 1
ATOM 859 O O . LYS A 1 109 ? -0.544 3.131 -9.711 1 95.88 109 LYS A O 1
ATOM 864 N N . ALA A 1 110 ? -1.701 3.619 -7.836 1 94.38 110 ALA A N 1
ATOM 865 C CA . ALA A 1 110 ? -1.978 2.217 -7.535 1 94.38 110 ALA A CA 1
ATOM 866 C C . ALA A 1 110 ? -3.33 1.79 -8.102 1 94.38 110 ALA A C 1
ATOM 868 O O . ALA A 1 110 ? -3.791 0.675 -7.848 1 94.38 110 ALA A O 1
ATOM 869 N N . GLY A 1 111 ? -4.027 2.697 -8.82 1 95.44 111 GLY A N 1
ATOM 870 C CA . GLY A 1 111 ? -5.32 2.389 -9.414 1 95.44 111 GLY A CA 1
ATOM 871 C C . GLY A 1 111 ? -6.477 2.545 -8.445 1 95.44 111 GLY A C 1
ATOM 872 O O . GLY A 1 111 ? -7.535 1.948 -8.633 1 95.44 111 GLY A O 1
ATOM 873 N N . ILE A 1 112 ? -6.227 3.238 -7.395 1 97.31 112 ILE A N 1
ATOM 874 C CA . ILE A 1 112 ? -7.25 3.443 -6.375 1 97.31 112 ILE A CA 1
ATOM 875 C C . ILE A 1 112 ? -7.855 4.836 -6.523 1 97.31 112 ILE A C 1
ATOM 877 O O . ILE A 1 112 ? -7.129 5.832 -6.605 1 97.31 112 ILE A O 1
ATOM 881 N N . ALA A 1 113 ? -9.172 4.902 -6.598 1 96.56 113 ALA A N 1
ATOM 882 C CA . ALA A 1 113 ? -9.867 6.172 -6.773 1 96.56 113 ALA A CA 1
ATOM 883 C C . ALA A 1 113 ? -11.148 6.219 -5.945 1 96.56 113 ALA A C 1
ATOM 885 O O . ALA A 1 113 ? -11.766 5.184 -5.695 1 96.56 113 ALA A O 1
ATOM 886 N N . PRO A 1 114 ? -11.492 7.445 -5.48 1 96.31 114 PRO A N 1
ATOM 887 C CA . PRO A 1 114 ? -12.758 7.551 -4.75 1 96.31 114 PRO A CA 1
ATOM 888 C C . PRO A 1 114 ? -13.977 7.258 -5.629 1 96.31 114 PRO A C 1
ATOM 890 O O . PRO A 1 114 ? -13.922 7.453 -6.848 1 96.31 114 PRO A O 1
ATOM 893 N N . ILE A 1 115 ? -14.992 6.695 -4.992 1 95.25 115 ILE A N 1
ATOM 894 C CA . ILE A 1 115 ? -16.266 6.48 -5.688 1 95.25 115 ILE A CA 1
ATOM 895 C C . ILE A 1 115 ? -16.891 7.824 -6.039 1 95.25 115 ILE A C 1
ATOM 897 O O . ILE A 1 115 ? -17.062 8.688 -5.172 1 95.25 115 ILE A O 1
ATOM 901 N N . GLU A 1 116 ? -17.203 8.055 -7.289 1 85.88 116 GLU A N 1
ATOM 902 C CA . GLU A 1 116 ? -17.844 9.289 -7.734 1 85.88 116 GLU A CA 1
ATOM 903 C C . GLU A 1 116 ? -19.328 9.305 -7.379 1 85.88 116 GLU A C 1
ATOM 905 O O . GLU A 1 116 ? -20.016 8.281 -7.504 1 85.88 116 GLU A O 1
ATOM 910 N N . MET A 1 117 ? -19.734 10.367 -6.742 1 79.25 117 MET A N 1
ATOM 911 C CA . MET A 1 117 ? -21.156 10.477 -6.41 1 79.25 117 MET A CA 1
ATOM 912 C C . MET A 1 117 ? -21.953 10.969 -7.609 1 79.25 117 MET A C 1
ATOM 914 O O . MET A 1 117 ? -21.828 12.125 -8.016 1 79.25 117 MET A O 1
ATOM 918 N N . GLY A 1 118 ? -21.906 10.438 -8.812 1 66.5 118 GLY A N 1
ATOM 919 C CA . GLY A 1 118 ? -22.625 10.797 -10.023 1 66.5 118 GLY A CA 1
ATOM 920 C C . GLY A 1 118 ? -23.797 11.727 -9.766 1 66.5 118 GLY A C 1
ATOM 921 O O . GLY A 1 118 ? -23.625 12.805 -9.203 1 66.5 118 GLY A O 1
ATOM 922 N N . GLU A 1 119 ? -24.984 11.398 -10.211 1 67.69 119 GLU A N 1
ATOM 923 C CA . GLU A 1 119 ? -26.234 12.148 -10.109 1 67.69 119 GLU A CA 1
ATOM 924 C C . GLU A 1 119 ? -26.797 12.086 -8.695 1 67.69 119 GLU A C 1
ATOM 926 O O . GLU A 1 119 ? -27.938 12.477 -8.461 1 67.69 119 GLU A O 1
ATOM 931 N N . GLY A 1 120 ? -25.953 11.578 -7.703 1 78.38 120 GLY A N 1
ATOM 932 C CA . GLY A 1 120 ? -26.344 11.641 -6.305 1 78.38 120 GLY A CA 1
ATOM 933 C C . GLY A 1 120 ? -27.312 10.547 -5.906 1 78.38 120 GLY A C 1
ATOM 934 O O . GLY A 1 120 ? -28.109 10.719 -4.98 1 78.38 120 GLY A O 1
ATOM 935 N N . ARG A 1 121 ? -27.484 9.453 -6.824 1 88.88 121 ARG A N 1
ATOM 936 C CA . ARG A 1 121 ? -28.391 8.383 -6.43 1 88.88 121 ARG A CA 1
ATOM 937 C C . ARG A 1 121 ? -27.656 7.309 -5.633 1 88.88 121 ARG A C 1
ATOM 939 O O . ARG A 1 121 ? -26.5 7.023 -5.895 1 88.88 121 ARG A O 1
ATOM 946 N N . PHE A 1 122 ? -28.469 6.703 -4.805 1 94.69 122 PHE A N 1
ATOM 947 C CA . PHE A 1 122 ? -27.938 5.641 -3.957 1 94.69 122 PHE A CA 1
ATOM 948 C C . PHE A 1 122 ? -27.734 4.363 -4.758 1 94.69 122 PHE A C 1
ATOM 950 O O . PHE A 1 122 ? -28.625 3.93 -5.488 1 94.69 122 PHE A O 1
ATOM 957 N N . ASP A 1 123 ? -26.578 3.834 -4.715 1 94.12 123 ASP A N 1
ATOM 958 C CA . ASP A 1 123 ? -26.234 2.541 -5.305 1 94.12 123 ASP A CA 1
ATOM 959 C C . ASP A 1 123 ? -25.797 1.549 -4.23 1 94.12 123 ASP A C 1
ATOM 961 O O . ASP A 1 123 ? -24.719 1.686 -3.658 1 94.12 123 ASP A O 1
ATOM 965 N N . PRO A 1 124 ? -26.594 0.522 -3.979 1 94.62 124 PRO A N 1
ATOM 966 C CA . PRO A 1 124 ? -26.281 -0.414 -2.896 1 94.62 124 PRO A CA 1
ATOM 967 C C . PRO A 1 124 ? -24.984 -1.167 -3.127 1 94.62 124 PRO A C 1
ATOM 969 O O . PRO A 1 124 ? -24.438 -1.758 -2.195 1 94.62 124 PRO A O 1
ATOM 972 N N . HIS A 1 125 ? -24.438 -1.193 -4.309 1 94.75 125 HIS A N 1
ATOM 973 C CA . HIS A 1 125 ? -23.188 -1.881 -4.594 1 94.75 125 HIS A CA 1
ATOM 974 C C . HIS A 1 125 ? -21.984 -0.999 -4.266 1 94.75 125 HIS A C 1
ATOM 976 O O . HIS A 1 125 ? -20.875 -1.501 -4.062 1 94.75 125 HIS A O 1
ATOM 982 N N . LEU A 1 126 ? -22.203 0.3 -4.199 1 95.69 126 LEU A N 1
ATOM 983 C CA . LEU A 1 126 ? -21.094 1.242 -4.031 1 95.69 126 LEU A CA 1
ATOM 984 C C . LEU A 1 126 ? -21.266 2.047 -2.746 1 95.69 126 LEU A C 1
ATOM 986 O O . LEU A 1 126 ? -20.312 2.678 -2.275 1 95.69 126 LEU A O 1
ATOM 990 N N . HIS A 1 127 ? -22.484 1.968 -2.217 1 96.81 127 HIS A N 1
ATOM 991 C CA . HIS A 1 127 ? -22.797 2.822 -1.076 1 96.81 127 HIS A CA 1
ATOM 992 C C . HIS A 1 127 ? -23.344 2.006 0.091 1 96.81 127 HIS A C 1
ATOM 994 O O . HIS A 1 127 ? -23.906 0.928 -0.11 1 96.81 127 HIS A O 1
ATOM 1000 N N . GLN A 1 128 ? -23.109 2.449 1.248 1 97.25 128 GLN A N 1
ATOM 1001 C CA . GLN A 1 128 ? -23.719 1.953 2.484 1 97.25 128 GLN A CA 1
ATOM 1002 C C . GLN A 1 128 ? -24.516 3.045 3.184 1 97.25 128 GLN A C 1
ATOM 1004 O O . GLN A 1 128 ? -23.953 4.043 3.637 1 97.25 128 GLN A O 1
ATOM 1009 N N . ALA A 1 129 ? -25.781 2.857 3.326 1 96.62 129 ALA A N 1
ATOM 1010 C CA . ALA A 1 129 ? -26.625 3.852 3.973 1 96.62 129 ALA A CA 1
ATOM 1011 C C . ALA A 1 129 ? -26.516 3.764 5.492 1 96.62 129 ALA A C 1
ATOM 1013 O O . ALA A 1 129 ? -26.812 2.723 6.082 1 96.62 129 ALA A O 1
ATOM 1014 N N . ILE A 1 130 ? -26.125 4.793 6.102 1 96.38 130 ILE A N 1
ATOM 1015 C CA . ILE A 1 130 ? -25.969 4.758 7.555 1 96.38 130 ILE A CA 1
ATOM 1016 C C . ILE A 1 130 ? -27.094 5.539 8.219 1 96.38 130 ILE A C 1
ATOM 1018 O O . ILE A 1 130 ? -27.281 5.461 9.43 1 96.38 130 ILE A O 1
ATOM 1022 N N . ALA A 1 131 ? -27.828 6.418 7.438 1 95.12 131 ALA A N 1
ATOM 1023 C CA . ALA A 1 131 ? -28.969 7.184 7.93 1 95.12 131 ALA A CA 1
ATOM 1024 C C . ALA A 1 131 ? -29.969 7.461 6.812 1 95.12 131 ALA A C 1
ATOM 1026 O O . ALA A 1 131 ? -29.578 7.629 5.652 1 95.12 131 ALA A O 1
ATOM 1027 N N . MET A 1 132 ? -31.188 7.48 7.18 1 94.56 132 MET A N 1
ATOM 1028 C CA . MET A 1 132 ? -32.281 7.887 6.281 1 94.56 132 MET A CA 1
ATOM 1029 C C . MET A 1 132 ? -32.906 9.18 6.758 1 94.56 132 MET A C 1
ATOM 1031 O O . MET A 1 132 ? -33.281 9.305 7.93 1 94.56 132 MET A O 1
ATOM 1035 N N . VAL A 1 133 ? -33 10.07 5.844 1 93.56 133 VAL A N 1
ATOM 1036 C CA . VAL A 1 133 ? -33.531 11.383 6.199 1 93.56 133 VAL A CA 1
ATOM 1037 C C . VAL A 1 133 ? -34.781 11.672 5.363 1 93.56 133 VAL A C 1
ATOM 1039 O O . VAL A 1 133 ? -34.719 11.586 4.133 1 93.56 133 VAL A O 1
ATOM 1042 N N . GLU A 1 134 ? -35.812 12.047 6.086 1 93.06 134 GLU A N 1
ATOM 1043 C CA . GLU A 1 134 ? -37.031 12.406 5.371 1 93.06 134 GLU A CA 1
ATOM 1044 C C . GLU A 1 134 ? -36.875 13.742 4.656 1 93.06 134 GLU A C 1
ATOM 1046 O O . GLU A 1 134 ? -36.562 14.758 5.285 1 93.06 134 GLU A O 1
ATOM 1051 N N . THR A 1 135 ? -37 13.664 3.387 1 87.44 135 THR A N 1
ATOM 1052 C CA . THR A 1 135 ? -36.875 14.891 2.605 1 87.44 135 THR A CA 1
ATOM 1053 C C . THR A 1 135 ? -37.906 14.922 1.495 1 87.44 135 THR A C 1
ATOM 1055 O O . THR A 1 135 ? -38.438 13.875 1.087 1 87.44 135 THR A O 1
ATOM 1058 N N . GLU A 1 136 ? -38.188 16.156 1.144 1 85.31 136 GLU A N 1
ATOM 1059 C CA . GLU A 1 136 ? -39.094 16.281 -0.003 1 85.31 136 GLU A CA 1
ATOM 1060 C C . 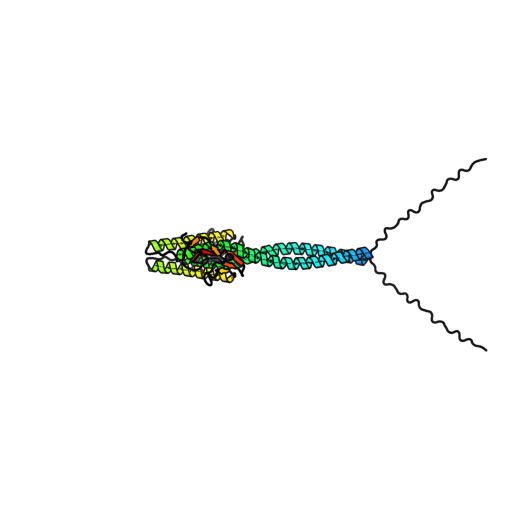GLU A 1 136 ? -38.375 15.844 -1.293 1 85.31 136 GLU A C 1
ATOM 1062 O O . GLU A 1 136 ? -37.188 16.062 -1.464 1 85.31 136 GLU A O 1
ATOM 1067 N N . GLY A 1 137 ? -39.125 15.047 -2.078 1 81.25 137 GLY A N 1
ATOM 1068 C CA . GLY A 1 137 ? -38.531 14.648 -3.355 1 81.25 137 GLY A CA 1
ATOM 1069 C C . GLY A 1 137 ? -38.406 13.148 -3.512 1 81.25 137 GLY A C 1
ATOM 1070 O O . GLY A 1 137 ? -39.125 12.383 -2.842 1 81.25 137 GLY A O 1
ATOM 1071 N N . ASP A 1 138 ? -37.406 12.844 -4.379 1 84.25 138 ASP A N 1
ATOM 1072 C CA . ASP A 1 138 ? -37.25 11.43 -4.691 1 84.25 138 ASP A CA 1
ATOM 1073 C C . ASP A 1 138 ? -36.531 10.695 -3.553 1 84.25 138 ASP A C 1
ATOM 1075 O O . ASP A 1 138 ? -35.625 11.234 -2.93 1 84.25 138 ASP A O 1
ATOM 1079 N N . ALA A 1 139 ? -36.969 9.5 -3.346 1 89.81 139 ALA A N 1
ATOM 1080 C CA . ALA A 1 139 ? -36.344 8.633 -2.363 1 89.81 139 ALA A CA 1
ATOM 1081 C C . ALA A 1 139 ? -35.031 8.078 -2.9 1 89.81 139 ALA A C 1
ATOM 1083 O O . ALA A 1 139 ? -34.781 8.117 -4.105 1 89.81 139 ALA A O 1
ATOM 1084 N N . ASN A 1 140 ? -34.125 7.773 -2.043 1 91.19 140 ASN A N 1
ATOM 1085 C CA . ASN A 1 140 ? -32.875 7.09 -2.373 1 91.19 140 ASN A CA 1
ATOM 1086 C C . ASN A 1 140 ? -31.875 8.031 -3.043 1 91.19 140 ASN A C 1
ATOM 1088 O O . ASN A 1 140 ? -31.156 7.629 -3.969 1 91.19 140 ASN A O 1
ATOM 1092 N N . ARG A 1 141 ? -31.906 9.234 -2.691 1 92.56 141 ARG A N 1
ATOM 1093 C CA . ARG A 1 141 ? -30.891 10.188 -3.107 1 92.56 141 ARG A CA 1
ATOM 1094 C C . ARG A 1 141 ? -29.828 10.359 -2.025 1 92.56 141 ARG A C 1
ATOM 1096 O O . ARG A 1 141 ? -30.156 10.414 -0.836 1 92.56 141 ARG A O 1
ATOM 1103 N N . VAL A 1 142 ? -28.625 10.469 -2.422 1 94.5 142 VAL A N 1
ATOM 1104 C CA . VAL A 1 142 ? -27.547 10.68 -1.471 1 94.5 142 VAL A CA 1
ATOM 1105 C C . VAL A 1 142 ? -27.547 12.133 -0.996 1 94.5 142 VAL A C 1
ATOM 1107 O O . VAL A 1 142 ? -27.438 13.055 -1.805 1 94.5 142 VAL A O 1
ATOM 1110 N N . LEU A 1 143 ? -27.766 12.336 0.264 1 92.06 143 LEU A N 1
ATOM 1111 C CA . LEU A 1 143 ? -27.844 13.672 0.833 1 92.06 143 LEU A CA 1
ATOM 1112 C C . LEU A 1 143 ? -26.484 14.141 1.341 1 92.06 143 LEU A C 1
ATOM 1114 O O . LEU A 1 143 ? -26.172 15.328 1.286 1 92.06 143 LEU A O 1
ATOM 1118 N N . ALA A 1 144 ? -25.719 13.188 1.858 1 92.81 144 ALA A N 1
ATOM 1119 C CA . ALA A 1 144 ? -24.391 13.508 2.395 1 92.81 144 ALA A CA 1
ATOM 1120 C C . ALA A 1 144 ? -23.484 12.281 2.383 1 92.81 144 ALA A C 1
ATOM 1122 O O . ALA A 1 144 ? -23.953 11.148 2.551 1 92.81 144 ALA A O 1
ATOM 1123 N N . VAL A 1 145 ? -22.25 12.594 2.168 1 94.56 145 VAL A N 1
ATOM 1124 C CA . VAL A 1 145 ? -21.234 11.555 2.271 1 94.56 145 VAL A CA 1
ATOM 1125 C C . VAL A 1 145 ? -20.469 11.703 3.588 1 94.56 145 VAL A C 1
ATOM 1127 O O . VAL A 1 145 ? -19.797 12.719 3.814 1 94.56 145 VAL A O 1
ATOM 1130 N N . HIS A 1 146 ? -20.5 10.727 4.469 1 93.81 146 HIS A N 1
ATOM 1131 C CA . HIS A 1 146 ? -19.844 10.766 5.773 1 93.81 146 HIS A CA 1
ATOM 1132 C C . HIS A 1 146 ? -18.438 10.188 5.699 1 93.81 146 HIS A C 1
ATOM 1134 O O . HIS A 1 146 ? -17.562 10.586 6.473 1 93.81 146 HIS A O 1
ATOM 1140 N N . GLN A 1 147 ? -18.297 9.234 4.824 1 95.44 147 GLN A N 1
ATOM 1141 C CA . GLN A 1 147 ? -17.016 8.594 4.566 1 95.44 147 GLN A CA 1
ATOM 1142 C C . GLN A 1 147 ? -16.906 8.156 3.105 1 95.44 147 GLN A C 1
ATOM 1144 O O . GLN A 1 147 ? -17.75 7.406 2.609 1 95.44 147 GLN A O 1
ATOM 1149 N N . LYS A 1 148 ? -15.906 8.68 2.473 1 96.19 148 LYS A N 1
ATOM 1150 C CA . LYS A 1 148 ? -15.734 8.359 1.058 1 96.19 148 LYS A CA 1
ATOM 1151 C C . LYS A 1 148 ? -15.391 6.883 0.865 1 96.19 148 LYS A C 1
ATOM 1153 O O . LYS A 1 148 ? -14.648 6.305 1.658 1 96.19 148 LYS A O 1
ATOM 1158 N N . GLY A 1 149 ? -15.938 6.285 -0.18 1 97.38 149 GLY A N 1
ATOM 1159 C CA . GLY A 1 149 ? -15.555 4.957 -0.631 1 97.38 149 GLY A CA 1
ATOM 1160 C C . GLY A 1 149 ? -14.508 4.98 -1.734 1 97.38 149 GLY A C 1
ATOM 1161 O O . GLY A 1 149 ? -14.258 6.027 -2.336 1 97.38 149 GLY A O 1
ATOM 1162 N N . TYR A 1 150 ? -13.93 3.775 -1.95 1 98.19 150 TYR A N 1
ATOM 1163 C CA . TYR A 1 150 ? -12.844 3.705 -2.922 1 98.19 150 TYR A CA 1
ATOM 1164 C C . TYR A 1 150 ? -12.93 2.428 -3.748 1 98.19 150 TYR A C 1
ATOM 1166 O O . TYR A 1 150 ? -13.43 1.404 -3.27 1 98.19 150 TYR A O 1
ATOM 1174 N N . LEU A 1 151 ? -12.453 2.576 -4.965 1 97.19 151 LEU A N 1
ATOM 1175 C CA . LEU A 1 151 ? -12.305 1.454 -5.887 1 97.19 151 LEU A CA 1
ATOM 1176 C C . LEU A 1 151 ? -10.844 1.264 -6.277 1 97.19 151 LEU A C 1
ATOM 1178 O O . LEU A 1 151 ? -10.102 2.238 -6.418 1 97.19 151 LEU A O 1
ATOM 1182 N N . MET A 1 152 ? -10.469 -0.053 -6.402 1 95.5 152 MET A N 1
ATOM 1183 C CA . MET A 1 152 ? -9.195 -0.403 -7.012 1 95.5 152 MET A CA 1
ATOM 1184 C C . MET A 1 152 ? -9.398 -1.118 -8.344 1 95.5 152 MET A C 1
ATOM 1186 O O . MET A 1 152 ? -9.82 -2.277 -8.375 1 95.5 152 MET A O 1
ATOM 1190 N N . HIS A 1 153 ? -9.031 -0.604 -9.406 1 90.56 153 HIS A N 1
ATOM 1191 C CA . HIS A 1 153 ? -9.258 -1.172 -10.727 1 90.56 153 HIS A CA 1
ATOM 1192 C C . HIS A 1 153 ? -10.672 -1.732 -10.852 1 90.56 153 HIS A C 1
ATOM 1194 O O . HIS A 1 153 ? -10.859 -2.877 -11.273 1 90.56 153 HIS A O 1
ATOM 1200 N N . ASP A 1 154 ? -11.641 -1.232 -10.406 1 88.31 154 ASP A N 1
ATOM 1201 C CA . ASP A 1 154 ? -13.062 -1.537 -10.539 1 88.31 154 ASP A CA 1
ATOM 1202 C C . ASP A 1 154 ? -13.539 -2.463 -9.422 1 88.31 154 ASP A C 1
ATOM 1204 O O . ASP A 1 154 ? -14.688 -2.918 -9.43 1 88.31 154 ASP A O 1
ATOM 1208 N N . ARG A 1 155 ? -12.617 -2.803 -8.633 1 92.94 155 ARG A N 1
ATOM 1209 C CA . ARG A 1 155 ? -12.977 -3.588 -7.453 1 92.94 155 ARG A CA 1
ATOM 1210 C C . ARG A 1 155 ? -13.203 -2.689 -6.242 1 92.94 155 ARG A C 1
ATOM 1212 O O . ARG A 1 155 ? -12.445 -1.741 -6.02 1 92.94 155 ARG A O 1
ATOM 1219 N N . LEU A 1 156 ? -14.242 -3.092 -5.543 1 96.88 156 LEU A N 1
ATOM 1220 C CA . LEU A 1 156 ? -14.625 -2.27 -4.402 1 96.88 156 LEU A CA 1
ATOM 1221 C C . LEU A 1 156 ? -13.68 -2.49 -3.227 1 96.88 156 LEU A C 1
ATOM 1223 O O . LEU A 1 156 ? -13.484 -3.627 -2.789 1 96.88 156 LEU A O 1
ATOM 1227 N N . LEU A 1 157 ? -13.023 -1.436 -2.719 1 97.38 157 LEU A N 1
ATOM 1228 C CA . LEU A 1 157 ? -12.219 -1.479 -1.5 1 97.38 157 LEU A CA 1
ATOM 1229 C C . LEU A 1 157 ? -13.086 -1.229 -0.27 1 97.38 157 LEU A C 1
ATOM 1231 O O . LEU A 1 157 ? -12.984 -1.947 0.727 1 97.38 157 LEU A O 1
ATOM 1235 N N . ARG A 1 158 ? -13.883 -0.226 -0.315 1 97.31 158 ARG A N 1
ATOM 1236 C CA . ARG A 1 158 ? -14.812 0.187 0.733 1 97.31 158 ARG A CA 1
ATOM 1237 C C . ARG A 1 158 ? -15.953 1.021 0.159 1 97.31 158 ARG A C 1
ATOM 1239 O O . ARG A 1 158 ? -15.727 1.904 -0.671 1 97.31 158 ARG A O 1
ATOM 1246 N N . PRO A 1 159 ? -17.156 0.65 0.545 1 97.19 159 PRO A N 1
ATOM 1247 C CA . PRO A 1 159 ? -18.266 1.494 0.07 1 97.19 159 PRO A CA 1
ATOM 1248 C C . PRO A 1 159 ? -18.281 2.873 0.728 1 97.19 159 PRO A C 1
ATOM 1250 O O . PRO A 1 159 ? -17.703 3.053 1.802 1 97.19 159 PRO A O 1
ATOM 1253 N N . SER A 1 160 ? -18.906 3.838 0.019 1 97.31 160 SER A N 1
ATOM 1254 C CA . SER A 1 160 ? -19.125 5.145 0.633 1 97.31 160 SER A CA 1
ATOM 1255 C C . SER A 1 160 ? -20.234 5.09 1.675 1 97.31 160 SER A C 1
ATOM 1257 O O . SER A 1 160 ? -21.312 4.543 1.415 1 97.31 160 SER A O 1
ATOM 1259 N N . MET A 1 161 ? -19.922 5.582 2.836 1 96.88 161 MET A N 1
ATOM 1260 C CA . MET A 1 161 ? -20.984 5.73 3.838 1 96.88 161 MET A CA 1
ATOM 1261 C C . MET A 1 161 ? -21.766 7.02 3.621 1 96.88 161 MET A C 1
ATOM 1263 O O . MET A 1 161 ? -21.188 8.109 3.674 1 96.88 161 MET A O 1
ATOM 1267 N N . VAL A 1 162 ? -23.125 6.805 3.422 1 96.69 162 VAL A N 1
ATOM 1268 C CA . VAL A 1 162 ? -23.891 7.969 2.986 1 96.69 162 VAL A CA 1
ATOM 1269 C C . VAL A 1 162 ? -25.219 8.039 3.75 1 96.69 162 VAL A C 1
ATOM 1271 O O . VAL A 1 162 ? -25.656 7.043 4.332 1 96.69 162 VAL A O 1
ATOM 1274 N N . SER A 1 163 ? -25.734 9.281 3.818 1 95.88 163 SER A N 1
ATOM 1275 C CA . SER A 1 163 ? -27.125 9.477 4.203 1 95.88 163 SER A CA 1
ATOM 1276 C C . SER A 1 163 ? -28.031 9.594 2.98 1 95.88 163 SER A C 1
ATOM 1278 O O . SER A 1 163 ? -27.672 10.242 1.997 1 95.88 163 SER A O 1
ATOM 1280 N N . VAL A 1 164 ? -29.188 8.953 3.064 1 95.69 164 VAL A N 1
ATOM 1281 C CA . VAL A 1 164 ? -30.047 8.883 1.895 1 95.69 164 VAL A CA 1
ATOM 1282 C C . VAL A 1 164 ? -31.422 9.477 2.229 1 95.69 164 VAL A C 1
ATOM 1284 O O . VAL A 1 164 ? -31.844 9.477 3.391 1 95.69 164 VAL A O 1
ATOM 1287 N N . SER A 1 165 ? -32.094 9.977 1.169 1 94.44 165 SER A N 1
ATOM 1288 C CA . SER A 1 165 ? -33.438 10.539 1.332 1 94.44 165 SER A CA 1
ATOM 1289 C C . SER A 1 165 ? -34.469 9.445 1.429 1 94.44 165 SER A C 1
ATOM 1291 O O . SER A 1 165 ? -34.344 8.398 0.786 1 94.44 165 SER A O 1
ATOM 1293 N N . LYS A 1 166 ? -35.438 9.68 2.244 1 91.31 166 LYS A N 1
ATOM 1294 C CA . LYS A 1 166 ? -36.625 8.828 2.35 1 91.31 166 LYS A CA 1
ATOM 1295 C C . LYS A 1 166 ? -37.906 9.617 2.092 1 91.31 166 LYS A C 1
ATOM 1297 O O . LYS A 1 166 ? -38 10.766 2.52 1 91.31 166 LYS A O 1
ATOM 1302 N N . ALA A 1 167 ? -38.812 9.086 1.458 1 84.19 167 ALA A N 1
ATOM 1303 C CA . ALA A 1 167 ? -40.094 9.734 1.236 1 84.19 167 ALA A CA 1
ATOM 1304 C C . ALA A 1 167 ? -40.844 9.922 2.551 1 84.19 167 ALA A C 1
ATOM 1306 O O . ALA A 1 167 ? -40.812 9.055 3.428 1 84.19 167 ALA A O 1
ATOM 1307 N N . PRO A 1 168 ? -41.375 11.234 2.711 1 79.19 168 PRO A N 1
ATOM 1308 C CA . PRO A 1 168 ? -42.125 11.484 3.93 1 79.19 168 PRO A CA 1
ATOM 1309 C C . PRO A 1 168 ? -43.312 10.516 4.098 1 79.19 168 PRO A C 1
ATOM 1311 O O . PRO A 1 168 ? -43.844 10.023 3.109 1 79.19 168 PRO A O 1
ATOM 1314 N N . LYS A 1 169 ? -43.438 9.93 5.344 1 69.44 169 LYS A N 1
ATOM 1315 C CA . LYS A 1 169 ? -44.625 9.102 5.609 1 69.44 169 LYS A CA 1
ATOM 1316 C C . LYS A 1 169 ? -45.906 9.875 5.34 1 69.44 169 LYS A C 1
ATOM 1318 O O . LYS A 1 169 ? -46.031 11.039 5.742 1 69.44 169 LYS A O 1
ATOM 1323 N N . ALA A 1 170 ? -46.812 9.477 4.488 1 59.56 170 ALA A N 1
ATOM 1324 C CA . ALA A 1 170 ? -48.156 10.055 4.434 1 59.56 170 ALA A CA 1
ATOM 1325 C C . ALA A 1 170 ? -48.781 10.133 5.824 1 59.56 170 ALA A C 1
ATOM 1327 O O . ALA A 1 170 ? -48.562 9.25 6.66 1 59.56 170 ALA A O 1
ATOM 1328 N N . ALA A 1 171 ? -48.875 11.367 6.422 1 51.62 171 ALA A N 1
ATOM 1329 C CA . ALA A 1 171 ? -49.75 11.438 7.598 1 51.62 171 ALA A CA 1
ATOM 1330 C C . ALA A 1 171 ? -50.969 10.516 7.441 1 51.62 171 ALA A C 1
ATOM 1332 O O . ALA A 1 171 ? -51.719 10.656 6.484 1 51.62 171 ALA A O 1
ATOM 1333 N N . GLU A 1 172 ? -50.781 9.25 7.781 1 38.75 172 GLU A N 1
ATOM 1334 C CA . GLU A 1 172 ? -52.188 8.836 8.016 1 38.75 172 GLU A CA 1
ATOM 1335 C C . GLU A 1 172 ? -52.875 9.781 8.984 1 38.75 172 GLU A C 1
ATOM 1337 O O . GLU A 1 172 ? -52.281 10.273 9.93 1 38.75 172 GLU A O 1
ATOM 1342 N N . MET B 1 1 ? 10 -115.938 -10.008 1 31.2 1 MET B N 1
ATOM 1343 C CA . MET B 1 1 ? 9.609 -114.938 -10.984 1 31.2 1 MET B CA 1
ATOM 1344 C C . MET B 1 1 ? 9.953 -113.562 -10.484 1 31.2 1 MET B C 1
ATOM 1346 O O . MET B 1 1 ? 9.617 -113.188 -9.352 1 31.2 1 MET B O 1
ATOM 1350 N N . ASN B 1 2 ? 11.031 -112.875 -11.078 1 36.34 2 ASN B N 1
ATOM 1351 C CA . ASN B 1 2 ? 11.844 -111.688 -10.969 1 36.34 2 ASN B CA 1
ATOM 1352 C C . ASN B 1 2 ? 11 -110.438 -11.195 1 36.34 2 ASN B C 1
ATOM 1354 O O . ASN B 1 2 ? 10.797 -110 -12.344 1 36.34 2 ASN B O 1
ATOM 1358 N N . GLU B 1 3 ? 9.875 -110.188 -10.539 1 37.25 3 GLU B N 1
ATOM 1359 C CA . GLU B 1 3 ? 9.062 -109.062 -10.891 1 37.25 3 GLU B CA 1
ATOM 1360 C C . GLU B 1 3 ? 9.836 -107.75 -10.68 1 37.25 3 GLU B C 1
ATOM 1362 O O . GLU B 1 3 ? 10.266 -107.438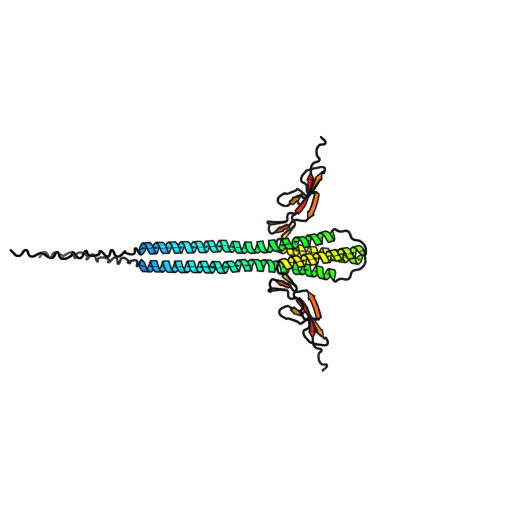 -9.57 1 37.25 3 GLU B O 1
ATOM 1367 N N . GLU B 1 4 ? 10.555 -107.312 -11.703 1 39.62 4 GLU B N 1
ATOM 1368 C CA . GLU B 1 4 ? 11.297 -106.062 -11.844 1 39.62 4 GLU B CA 1
ATOM 1369 C C . GLU B 1 4 ? 10.391 -104.812 -11.617 1 39.62 4 GLU B C 1
ATOM 1371 O O . GLU B 1 4 ? 9.375 -104.688 -12.305 1 39.62 4 GLU B O 1
ATOM 1376 N N . GLU B 1 5 ? 10.219 -104.375 -10.359 1 41.31 5 GLU B N 1
ATOM 1377 C CA . GLU B 1 5 ? 9.5 -103.188 -10 1 41.31 5 GLU B CA 1
ATOM 1378 C C . GLU B 1 5 ? 9.977 -102 -10.828 1 41.31 5 GLU B C 1
ATOM 1380 O O . GLU B 1 5 ? 11.156 -101.625 -10.797 1 41.31 5 GLU B O 1
ATOM 1385 N N . LYS B 1 6 ? 9.367 -101.75 -12 1 44.88 6 LYS B N 1
ATOM 1386 C CA . LYS B 1 6 ? 9.609 -100.562 -12.82 1 44.88 6 LYS B CA 1
ATOM 1387 C C . LYS B 1 6 ? 9.445 -99.312 -12.016 1 44.88 6 LYS B C 1
ATOM 1389 O O . LYS B 1 6 ? 8.383 -99.062 -11.43 1 44.88 6 LYS B O 1
ATOM 1394 N N . GLN B 1 7 ? 10.523 -98.75 -11.43 1 42.56 7 GLN B N 1
ATOM 1395 C CA . GLN B 1 7 ? 10.547 -97.438 -10.812 1 42.56 7 GLN B CA 1
ATOM 1396 C C . GLN B 1 7 ? 10.016 -96.375 -11.773 1 42.56 7 GLN B C 1
ATOM 1398 O O . GLN B 1 7 ? 10.508 -96.25 -12.898 1 42.56 7 GLN B O 1
ATOM 1403 N N . GLU B 1 8 ? 8.68 -96.125 -11.789 1 43.53 8 GLU B N 1
ATOM 1404 C CA . GLU B 1 8 ? 8.062 -95 -12.539 1 43.53 8 GLU B CA 1
ATOM 1405 C C . GLU B 1 8 ? 8.844 -93.75 -12.367 1 43.53 8 GLU B C 1
ATOM 1407 O O . GLU B 1 8 ? 9.141 -93.312 -11.242 1 43.53 8 GLU B O 1
ATOM 1412 N N . LEU B 1 9 ? 9.758 -93.375 -13.289 1 47.84 9 LEU B N 1
ATOM 1413 C CA . LEU B 1 9 ? 10.477 -92.125 -13.336 1 47.84 9 LEU B CA 1
ATOM 1414 C C . LEU B 1 9 ? 9.508 -90.938 -13.211 1 47.84 9 LEU B C 1
ATOM 1416 O O . LEU B 1 9 ? 8.461 -90.938 -13.867 1 47.84 9 LEU B O 1
ATOM 1420 N N . PRO B 1 10 ? 9.523 -90.188 -12.055 1 48.94 10 PRO B N 1
ATOM 1421 C CA . PRO B 1 10 ? 8.68 -89 -11.914 1 48.94 10 PRO B CA 1
ATOM 1422 C C . PRO B 1 10 ? 8.648 -88.188 -13.18 1 48.94 10 PRO B C 1
ATOM 1424 O O . PRO B 1 10 ? 9.664 -88 -13.867 1 48.94 10 PRO B O 1
ATOM 1427 N N . SER B 1 11 ? 7.586 -88.188 -14.016 1 45.84 11 SER B N 1
ATOM 1428 C CA . SER B 1 11 ? 7.352 -87.25 -15.117 1 45.84 11 SER B CA 1
ATOM 1429 C C . SER B 1 11 ? 7.711 -85.875 -14.711 1 45.84 11 SER B C 1
ATOM 1431 O O . SER B 1 11 ? 7.242 -85.375 -13.688 1 45.84 11 SER B O 1
ATOM 1433 N N . THR B 1 12 ? 8.945 -85.375 -14.867 1 46.22 12 THR B N 1
ATOM 1434 C CA . THR B 1 12 ? 9.312 -83.938 -14.75 1 46.22 12 THR B CA 1
ATOM 1435 C C . THR B 1 12 ? 8.266 -83.062 -15.422 1 46.22 12 THR B C 1
ATOM 1437 O O . THR B 1 12 ? 8.125 -83.062 -16.641 1 46.22 12 THR B O 1
ATOM 1440 N N . GLU B 1 13 ? 7.031 -83 -14.898 1 45.88 13 GLU B N 1
ATOM 1441 C CA . GLU B 1 13 ? 6.148 -81.875 -15.328 1 45.88 13 GLU B CA 1
ATOM 1442 C C . GLU B 1 13 ? 6.938 -80.625 -15.648 1 45.88 13 GLU B C 1
ATOM 1444 O O . GLU B 1 13 ? 7.676 -80.125 -14.805 1 45.88 13 GLU B O 1
ATOM 1449 N N . ALA B 1 14 ? 7.332 -80.5 -16.859 1 49.38 14 ALA B N 1
ATOM 1450 C CA . ALA B 1 14 ? 7.824 -79.188 -17.391 1 49.38 14 ALA B CA 1
ATOM 1451 C C . ALA B 1 14 ? 7.047 -78.062 -16.781 1 49.38 14 ALA B C 1
ATOM 1453 O O . ALA B 1 14 ? 5.824 -77.938 -16.922 1 49.38 14 ALA B O 1
ATOM 1454 N N . GLU B 1 15 ? 7.324 -77.625 -15.578 1 46.97 15 GLU B N 1
ATOM 1455 C CA . GLU B 1 15 ? 6.875 -76.312 -15.141 1 46.97 15 GLU B CA 1
ATOM 1456 C C . GLU B 1 15 ? 6.84 -75.312 -16.312 1 46.97 15 GLU B C 1
ATOM 1458 O O . GLU B 1 15 ? 7.879 -75 -16.891 1 46.97 15 GLU B O 1
ATOM 1463 N N . SER B 1 16 ? 5.895 -75.438 -17.188 1 45.94 16 SER B N 1
ATOM 1464 C CA . SER B 1 16 ? 5.602 -74.312 -18.078 1 45.94 16 SER B CA 1
ATOM 1465 C C . SER B 1 16 ? 5.836 -73 -17.375 1 45.94 16 SER B C 1
ATOM 1467 O O . SER B 1 16 ? 5.109 -72.625 -16.453 1 45.94 16 SER B O 1
ATOM 1469 N N . THR B 1 17 ? 7.043 -72.625 -17 1 48.38 17 THR B N 1
ATOM 1470 C CA . THR B 1 17 ? 7.316 -71.25 -16.703 1 48.38 17 THR B CA 1
ATOM 1471 C C . THR B 1 17 ? 6.566 -70.312 -17.656 1 48.38 17 THR B C 1
ATOM 1473 O O . THR B 1 17 ? 6.949 -70.188 -18.828 1 48.38 17 THR B O 1
ATOM 1476 N N . SER B 1 18 ? 5.316 -70.438 -17.781 1 48.72 18 SER B N 1
ATOM 1477 C CA . SER B 1 18 ? 4.598 -69.312 -18.375 1 48.72 18 SER B CA 1
ATOM 1478 C C . SER B 1 18 ? 5.316 -68 -18.125 1 48.72 18 SER B C 1
ATOM 1480 O O . SER B 1 18 ? 5.293 -67.5 -17.016 1 48.72 18 SER B O 1
ATOM 1482 N N . ALA B 1 19 ? 6.465 -67.875 -18.594 1 53.44 19 ALA B N 1
ATOM 1483 C CA . ALA B 1 19 ? 7.133 -66.562 -18.672 1 53.44 19 ALA B CA 1
ATOM 1484 C C . ALA B 1 19 ? 6.125 -65.438 -18.906 1 53.44 19 ALA B C 1
ATOM 1486 O O . ALA B 1 19 ? 5.328 -65.5 -19.859 1 53.44 19 ALA B O 1
ATOM 1487 N N . ASP B 1 20 ? 5.52 -64.812 -17.953 1 55.81 20 ASP B N 1
ATOM 1488 C CA . ASP B 1 20 ? 4.762 -63.562 -18.047 1 55.81 20 ASP B CA 1
ATOM 1489 C C . ASP B 1 20 ? 5.277 -62.656 -19.172 1 55.81 20 ASP B C 1
ATOM 1491 O O . ASP B 1 20 ? 6.359 -62.094 -19.078 1 55.81 20 ASP B O 1
ATOM 1495 N N . VAL B 1 21 ? 5.074 -63.062 -20.328 1 69.56 21 VAL B N 1
ATOM 1496 C CA . VAL B 1 21 ? 5.406 -62.312 -21.531 1 69.56 21 VAL B CA 1
ATOM 1497 C C . VAL B 1 21 ? 4.984 -60.875 -21.359 1 69.56 21 VAL B C 1
ATOM 1499 O O . VAL B 1 21 ? 3.795 -60.562 -21.219 1 69.56 21 VAL B O 1
ATOM 1502 N N . VAL B 1 22 ? 5.883 -60 -20.906 1 77.31 22 VAL B N 1
ATOM 1503 C CA . VAL B 1 22 ? 5.691 -58.562 -20.766 1 77.31 22 VAL B CA 1
ATOM 1504 C C . VAL B 1 22 ? 5.285 -57.969 -22.109 1 77.31 22 VAL B C 1
ATOM 1506 O O . VAL B 1 22 ? 5.984 -58.156 -23.109 1 77.31 22 VAL B O 1
ATOM 1509 N N . ASN B 1 23 ? 3.914 -57.656 -22.141 1 88.56 23 ASN B N 1
ATOM 1510 C CA . ASN B 1 23 ? 3.471 -56.906 -23.312 1 88.56 23 ASN B CA 1
ATOM 1511 C C . ASN B 1 23 ? 4.074 -55.5 -23.312 1 88.56 23 ASN B C 1
ATOM 1513 O O . ASN B 1 23 ? 3.475 -54.562 -22.812 1 88.56 23 ASN B O 1
ATOM 1517 N N . TRP B 1 24 ? 5.273 -55.406 -23.766 1 90.5 24 TRP B N 1
ATOM 1518 C CA . TRP B 1 24 ? 6.039 -54.188 -23.781 1 90.5 24 TRP B CA 1
ATOM 1519 C C . TRP B 1 24 ? 5.332 -53.094 -24.594 1 90.5 24 TRP B C 1
ATOM 1521 O O . TRP B 1 24 ? 5.465 -51.906 -24.328 1 90.5 24 TRP B O 1
ATOM 1531 N N . GLU B 1 25 ? 4.57 -53.5 -25.5 1 90 25 GLU B N 1
ATOM 1532 C CA . GLU B 1 25 ? 3.799 -52.531 -26.297 1 90 25 GLU B CA 1
ATOM 1533 C C . GLU B 1 25 ? 2.738 -51.844 -25.453 1 90 25 GLU B C 1
ATOM 1535 O O . GLU B 1 25 ? 2.59 -50.625 -25.5 1 90 25 GLU B O 1
ATOM 1540 N N . GLU B 1 26 ? 2.055 -52.562 -24.625 1 93.38 26 GLU B N 1
ATOM 1541 C CA . GLU B 1 26 ? 1.041 -52.031 -23.734 1 93.38 26 GLU B CA 1
ATOM 1542 C C . GLU B 1 26 ? 1.669 -51.094 -22.688 1 93.38 26 GLU B C 1
ATOM 1544 O O . GLU B 1 26 ? 1.147 -50.031 -22.406 1 93.38 26 GLU B O 1
ATOM 1549 N N . LYS B 1 27 ? 2.73 -51.5 -22.172 1 93.44 27 LYS B N 1
ATOM 1550 C CA . LYS B 1 27 ? 3.428 -50.688 -21.172 1 93.44 27 LYS B CA 1
ATOM 1551 C C . LYS B 1 27 ? 3.934 -49.375 -21.781 1 93.44 27 LYS B C 1
ATOM 1553 O O . LYS B 1 27 ? 3.834 -48.312 -21.172 1 93.44 27 LYS B O 1
ATOM 1558 N N . ALA B 1 28 ? 4.449 -49.469 -22.969 1 94 28 ALA B N 1
ATOM 1559 C CA . ALA B 1 28 ? 4.945 -48.281 -23.672 1 94 28 ALA B CA 1
ATOM 1560 C C . ALA B 1 28 ? 3.824 -47.281 -23.906 1 94 28 ALA B C 1
ATOM 1562 O O . ALA B 1 28 ? 3.994 -46.062 -23.672 1 94 28 ALA B O 1
ATOM 1563 N N . GLU B 1 29 ? 2.701 -47.781 -24.297 1 94.44 29 GLU B N 1
ATOM 1564 C CA . GLU B 1 29 ? 1.551 -46.906 -24.531 1 94.44 29 GLU B CA 1
ATOM 1565 C C . GLU B 1 29 ? 1.052 -46.281 -23.234 1 94.44 29 GLU B C 1
ATOM 1567 O O . GLU B 1 29 ? 0.655 -45.125 -23.203 1 94.44 29 GLU B O 1
ATOM 1572 N N . GLY B 1 30 ? 1.077 -47.094 -22.203 1 95.94 30 GLY B N 1
ATOM 1573 C CA . GLY B 1 30 ? 0.704 -46.562 -20.891 1 95.94 30 GLY B CA 1
ATOM 1574 C C . GLY B 1 30 ? 1.595 -45.438 -20.422 1 95.94 30 GLY B C 1
ATOM 1575 O O . GLY B 1 30 ? 1.102 -44.375 -20.016 1 95.94 30 GLY B O 1
ATOM 1576 N N . TYR B 1 31 ? 2.875 -45.656 -20.562 1 95.62 31 TYR B N 1
ATOM 1577 C CA . TYR B 1 31 ? 3.828 -44.625 -20.156 1 95.62 31 TYR B CA 1
ATOM 1578 C C . TYR B 1 31 ? 3.727 -43.375 -21.047 1 95.62 31 TYR B C 1
ATOM 1580 O O . TYR B 1 31 ? 3.863 -42.25 -20.578 1 95.62 31 TYR B O 1
ATOM 1588 N N . ARG B 1 32 ? 3.535 -43.625 -22.297 1 95.44 32 ARG B N 1
ATOM 1589 C CA . ARG B 1 32 ? 3.365 -42.531 -23.234 1 95.44 32 ARG B CA 1
ATOM 1590 C C . ARG B 1 32 ? 2.162 -41.656 -22.844 1 95.44 32 ARG B C 1
ATOM 1592 O O . ARG B 1 32 ? 2.254 -40.438 -22.828 1 95.44 32 ARG B O 1
ATOM 1599 N N . ASN B 1 33 ? 1.049 -42.281 -22.484 1 97.12 33 ASN B N 1
ATOM 1600 C CA . ASN B 1 33 ? -0.154 -41.594 -22.062 1 97.12 33 ASN B CA 1
ATOM 1601 C C . ASN B 1 33 ? 0.069 -40.812 -20.766 1 97.12 33 ASN B C 1
ATOM 1603 O O . ASN B 1 33 ? -0.385 -39.688 -20.609 1 97.12 33 ASN B O 1
ATOM 1607 N N . ASP B 1 34 ? 0.747 -41.5 -19.891 1 96.25 34 ASP B N 1
ATOM 1608 C CA . ASP B 1 34 ? 1.068 -40.844 -18.625 1 96.25 34 ASP B CA 1
ATOM 1609 C C . ASP B 1 34 ? 1.939 -39.594 -18.859 1 96.25 34 ASP B C 1
ATOM 1611 O O . ASP B 1 34 ? 1.721 -38.562 -18.234 1 96.25 34 ASP B O 1
ATOM 1615 N N . TYR B 1 35 ? 2.85 -39.719 -19.719 1 96.25 35 TYR B N 1
ATOM 1616 C CA . TYR B 1 35 ? 3.746 -38.594 -20.062 1 96.25 35 TYR B CA 1
ATOM 1617 C C . TYR B 1 35 ? 2.975 -37.438 -20.672 1 96.25 35 TYR B C 1
ATOM 1619 O O . TYR B 1 35 ? 3.131 -36.281 -20.234 1 96.25 35 TYR B O 1
ATOM 1627 N N . LEU B 1 36 ? 2.125 -37.781 -21.625 1 96.56 36 LEU B N 1
ATOM 1628 C CA . LEU B 1 36 ? 1.336 -36.75 -22.281 1 96.56 36 LEU B CA 1
ATOM 1629 C C . LEU B 1 36 ? 0.412 -36.031 -21.297 1 96.56 36 LEU B C 1
ATOM 1631 O O . LEU B 1 36 ? 0.243 -34.812 -21.344 1 96.56 36 LEU B O 1
ATOM 1635 N N . ARG B 1 37 ? -0.15 -36.812 -20.391 1 95.5 37 ARG B N 1
ATOM 1636 C CA . ARG B 1 37 ? -0.991 -36.25 -19.344 1 95.5 37 ARG B CA 1
ATOM 1637 C C . ARG B 1 37 ? -0.182 -35.312 -18.422 1 95.5 37 ARG B C 1
ATOM 1639 O O . ARG B 1 37 ? -0.627 -34.219 -18.078 1 95.5 37 ARG B O 1
ATOM 1646 N N . ALA B 1 38 ? 1.003 -35.781 -18.062 1 95.88 38 ALA B N 1
ATOM 1647 C CA . ALA B 1 38 ? 1.875 -34.969 -17.219 1 95.88 38 ALA B CA 1
ATOM 1648 C C . ALA B 1 38 ? 2.223 -33.656 -17.875 1 95.88 38 ALA B C 1
ATOM 1650 O O . ALA B 1 38 ? 2.26 -32.594 -17.219 1 95.88 38 ALA B O 1
ATOM 1651 N N . LEU B 1 39 ? 2.436 -33.625 -19.172 1 95.31 39 LEU B N 1
ATOM 1652 C CA . LEU B 1 39 ? 2.754 -32.438 -19.922 1 95.31 39 LEU B CA 1
ATOM 1653 C C . LEU B 1 39 ? 1.563 -31.469 -19.938 1 95.31 39 LEU B C 1
ATOM 1655 O O . LEU B 1 39 ? 1.728 -30.266 -19.766 1 95.31 39 LEU B O 1
ATOM 165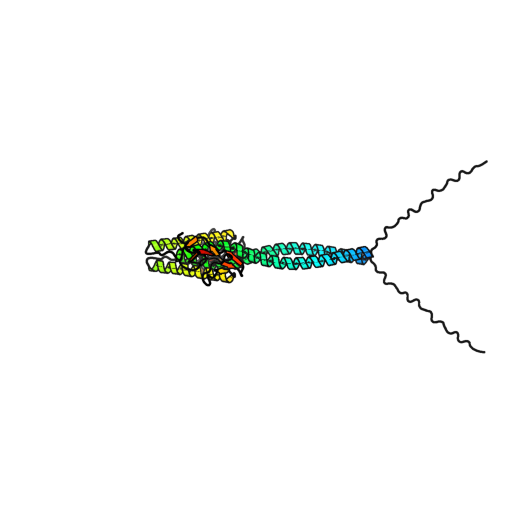9 N N . ALA B 1 40 ? 0.406 -32.062 -20.109 1 94.5 40 ALA B N 1
ATOM 1660 C CA . ALA B 1 40 ? -0.811 -31.266 -20.094 1 94.5 40 ALA B CA 1
ATOM 1661 C C . ALA B 1 40 ? -1.041 -30.641 -18.734 1 94.5 40 ALA B C 1
ATOM 1663 O O . ALA B 1 40 ? -1.412 -29.469 -18.625 1 94.5 40 ALA B O 1
ATOM 1664 N N . ASP B 1 41 ? -0.831 -31.422 -17.719 1 93.19 41 ASP B N 1
ATOM 1665 C CA . ASP B 1 41 ? -0.998 -30.953 -16.344 1 93.19 41 ASP B CA 1
ATOM 1666 C C . ASP B 1 41 ? -0.027 -29.812 -16.031 1 93.19 41 ASP B C 1
ATOM 1668 O O . ASP B 1 41 ? -0.393 -28.844 -15.375 1 93.19 41 ASP B O 1
ATOM 1672 N N . THR B 1 42 ? 1.171 -29.969 -16.547 1 93.75 42 THR B N 1
ATOM 1673 C CA . THR B 1 42 ? 2.176 -28.938 -16.359 1 93.75 42 THR B CA 1
ATOM 1674 C C . THR B 1 42 ? 1.752 -27.625 -17.031 1 93.75 42 THR B C 1
ATOM 1676 O O . THR B 1 42 ? 1.895 -26.547 -16.453 1 93.75 42 THR B O 1
ATOM 1679 N N . GLU B 1 43 ? 1.223 -27.703 -18.219 1 93.19 43 GLU B N 1
ATOM 1680 C CA . GLU B 1 43 ? 0.771 -26.516 -18.953 1 93.19 43 GLU B CA 1
ATOM 1681 C C . GLU B 1 43 ? -0.404 -25.859 -18.234 1 93.19 43 GLU B C 1
ATOM 1683 O O . GLU B 1 43 ? -0.454 -24.625 -18.125 1 93.19 43 GLU B O 1
ATOM 1688 N N . ASN B 1 44 ? -1.311 -26.672 -17.703 1 93.5 44 ASN B N 1
ATOM 1689 C CA . ASN B 1 44 ? -2.436 -26.141 -16.938 1 93.5 44 ASN B CA 1
ATOM 1690 C C . ASN B 1 44 ? -1.97 -25.469 -15.648 1 93.5 44 ASN B C 1
ATOM 1692 O O . ASN B 1 44 ? -2.5 -24.422 -15.258 1 93.5 44 ASN B O 1
ATOM 1696 N N . LEU B 1 45 ? -0.983 -26.094 -15.117 1 93.69 45 LEU B N 1
ATOM 1697 C CA . LEU B 1 45 ? -0.413 -25.547 -13.891 1 93.69 45 LEU B CA 1
ATOM 1698 C C . LEU B 1 45 ? 0.229 -24.188 -14.148 1 93.69 45 LEU B C 1
ATOM 1700 O O . LEU B 1 45 ? 0.083 -23.266 -13.344 1 93.69 45 LEU B O 1
ATOM 1704 N N . ARG B 1 46 ? 0.925 -24.078 -15.25 1 93.19 46 ARG B N 1
ATOM 1705 C CA . ARG B 1 46 ? 1.572 -22.812 -15.609 1 93.19 46 ARG B CA 1
ATOM 1706 C C . ARG B 1 46 ? 0.546 -21.703 -15.781 1 93.19 46 ARG B C 1
ATOM 1708 O O . ARG B 1 46 ? 0.729 -20.594 -15.25 1 93.19 46 ARG B O 1
ATOM 1715 N N . LYS B 1 47 ? -0.565 -21.953 -16.406 1 93.25 47 LYS B N 1
ATOM 1716 C CA . LYS B 1 47 ? -1.61 -20.953 -16.641 1 93.25 47 LYS B CA 1
ATOM 1717 C C . LYS B 1 47 ? -2.252 -20.531 -15.32 1 93.25 47 LYS B C 1
ATOM 1719 O O . LYS B 1 47 ? -2.475 -19.344 -15.086 1 93.25 47 LYS B O 1
ATOM 1724 N N . ARG B 1 48 ? -2.514 -21.453 -14.516 1 94.19 48 ARG B N 1
ATOM 1725 C CA . ARG B 1 48 ? -3.111 -21.172 -13.219 1 94.19 48 ARG B CA 1
ATOM 1726 C C . ARG B 1 48 ? -2.172 -20.344 -12.352 1 94.19 48 ARG B C 1
ATOM 1728 O O . ARG B 1 48 ? -2.609 -19.438 -11.641 1 94.19 48 ARG B O 1
ATOM 1735 N N . HIS B 1 49 ? -0.879 -20.703 -12.445 1 94 49 HIS B N 1
ATOM 1736 C CA . HIS B 1 49 ? 0.126 -20.016 -11.641 1 94 49 HIS B CA 1
ATOM 1737 C C . HIS B 1 49 ? 0.257 -18.562 -12.047 1 94 49 HIS B C 1
ATOM 1739 O O . HIS B 1 49 ? 0.407 -17.688 -11.188 1 94 49 HIS B O 1
ATOM 1745 N N . GLU B 1 50 ? 0.189 -18.266 -13.305 1 93.69 50 GLU B N 1
ATOM 1746 C CA . GLU B 1 50 ? 0.258 -16.891 -13.773 1 93.69 50 GLU B CA 1
ATOM 1747 C C . GLU B 1 50 ? -0.876 -16.047 -13.195 1 93.69 50 GLU B C 1
ATOM 1749 O O . GLU B 1 50 ? -0.655 -14.914 -12.75 1 93.69 50 GLU B O 1
ATOM 1754 N N . LYS B 1 51 ? -2.027 -16.625 -13.188 1 94.62 51 LYS B N 1
ATOM 1755 C CA . LYS B 1 51 ? -3.182 -15.93 -12.617 1 94.62 51 LYS B CA 1
ATOM 1756 C C . LYS B 1 51 ? -3.016 -15.734 -11.117 1 94.62 51 LYS B C 1
ATOM 1758 O O . LYS B 1 51 ? -3.355 -14.68 -10.578 1 94.62 51 LYS B O 1
ATOM 1763 N N . GLN B 1 52 ? -2.482 -16.719 -10.492 1 95.38 52 GLN B N 1
ATOM 1764 C CA . GLN B 1 52 ? -2.273 -16.656 -9.047 1 95.38 52 GLN B CA 1
ATOM 1765 C C . GLN B 1 52 ? -1.286 -15.562 -8.68 1 95.38 52 GLN B C 1
ATOM 1767 O O . GLN B 1 52 ? -1.468 -14.867 -7.672 1 95.38 52 GLN B O 1
ATOM 1772 N N . VAL B 1 53 ? -0.272 -15.43 -9.484 1 95.12 53 VAL B N 1
ATOM 1773 C CA . VAL B 1 53 ? 0.725 -14.391 -9.25 1 95.12 53 VAL B CA 1
ATOM 1774 C C . VAL B 1 53 ? 0.073 -13.016 -9.367 1 95.12 53 VAL B C 1
ATOM 1776 O O . VAL B 1 53 ? 0.282 -12.148 -8.516 1 95.12 53 VAL B O 1
ATOM 1779 N N . GLU B 1 54 ? -0.745 -12.773 -10.328 1 92.94 54 GLU B N 1
ATOM 1780 C CA . GLU B 1 54 ? -1.45 -11.516 -10.523 1 92.94 54 GLU B CA 1
ATOM 1781 C C . GLU B 1 54 ? -2.418 -11.242 -9.375 1 92.94 54 GLU B C 1
ATOM 1783 O O . GLU B 1 54 ? -2.465 -10.125 -8.852 1 92.94 54 GLU B O 1
ATOM 1788 N N . ASP B 1 55 ? -3.123 -12.227 -9.023 1 93.75 55 ASP B N 1
ATOM 1789 C CA . ASP B 1 55 ? -4.07 -12.102 -7.922 1 93.75 55 ASP B CA 1
ATOM 1790 C C . ASP B 1 55 ? -3.354 -11.75 -6.621 1 93.75 55 ASP B C 1
ATOM 1792 O O . ASP B 1 55 ? -3.832 -10.922 -5.844 1 93.75 55 ASP B O 1
ATOM 1796 N N . ALA B 1 56 ? -2.24 -12.398 -6.441 1 94.56 56 ALA B N 1
ATOM 1797 C CA . ALA B 1 56 ? -1.468 -12.148 -5.227 1 94.56 56 ALA B CA 1
ATOM 1798 C C . ALA B 1 56 ? -1.041 -10.688 -5.141 1 94.56 56 ALA B C 1
ATOM 1800 O O . ALA B 1 56 ? -1.126 -10.07 -4.078 1 94.56 56 ALA B O 1
ATOM 1801 N N . ARG B 1 57 ? -0.65 -10.109 -6.227 1 93.81 57 ARG B N 1
ATOM 1802 C CA . ARG B 1 57 ? -0.274 -8.703 -6.297 1 93.81 57 ARG B CA 1
ATOM 1803 C C . ARG B 1 57 ? -1.451 -7.801 -5.934 1 93.81 57 ARG B C 1
ATOM 1805 O O . ARG B 1 57 ? -1.329 -6.926 -5.074 1 93.81 57 ARG B O 1
ATOM 1812 N N . ASN B 1 58 ? -2.533 -8.062 -6.5 1 93.38 58 ASN B N 1
ATOM 1813 C CA . ASN B 1 58 ? -3.713 -7.23 -6.312 1 93.38 58 ASN B CA 1
ATOM 1814 C C . ASN B 1 58 ? -4.258 -7.336 -4.891 1 93.38 58 ASN B C 1
ATOM 1816 O O . ASN B 1 58 ? -4.629 -6.328 -4.285 1 93.38 58 ASN B O 1
ATOM 1820 N N . TYR B 1 59 ? -4.191 -8.531 -4.359 1 93.5 59 TYR B N 1
ATOM 1821 C CA . TYR B 1 59 ? -4.691 -8.742 -3.006 1 93.5 59 TYR B CA 1
ATOM 1822 C C . TYR B 1 59 ? -3.797 -8.055 -1.979 1 93.5 59 TYR B C 1
ATOM 1824 O O . TYR B 1 59 ? -4.285 -7.523 -0.979 1 93.5 59 TYR B O 1
ATOM 1832 N N . ALA B 1 60 ? -2.518 -8.094 -2.252 1 94.75 60 ALA B N 1
ATOM 1833 C CA . ALA B 1 60 ? -1.594 -7.449 -1.32 1 94.75 60 ALA B CA 1
ATOM 1834 C C . ALA B 1 60 ? -1.817 -5.941 -1.278 1 94.75 60 ALA B C 1
ATOM 1836 O O . ALA B 1 60 ? -1.879 -5.348 -0.199 1 94.75 60 ALA B O 1
ATOM 1837 N N . VAL B 1 61 ? -2.035 -5.309 -2.395 1 95.69 61 VAL B N 1
ATOM 1838 C CA . VAL B 1 61 ? -2.273 -3.871 -2.475 1 95.69 61 VAL B CA 1
ATOM 1839 C C . VAL B 1 61 ? -3.633 -3.539 -1.865 1 95.69 61 VAL B C 1
ATOM 1841 O O . VAL B 1 61 ? -3.771 -2.549 -1.142 1 95.69 61 VAL B O 1
ATOM 1844 N N . ASP B 1 62 ? -4.57 -4.398 -2.143 1 95.94 62 ASP B N 1
ATOM 1845 C CA . ASP B 1 62 ? -5.914 -4.227 -1.597 1 95.94 62 ASP B CA 1
ATOM 1846 C C . ASP B 1 62 ? -5.887 -4.199 -0.07 1 95.94 62 ASP B C 1
ATOM 1848 O O . ASP B 1 62 ? -6.402 -3.266 0.549 1 95.94 62 ASP B O 1
ATOM 1852 N N . ARG B 1 63 ? -5.23 -5.141 0.492 1 95.69 63 ARG B N 1
ATOM 1853 C CA . ARG B 1 63 ? -5.141 -5.246 1.944 1 95.69 63 ARG B CA 1
ATOM 1854 C C . ARG B 1 63 ? -4.418 -4.043 2.537 1 95.69 63 ARG B C 1
ATOM 1856 O O . ARG B 1 63 ? -4.867 -3.465 3.527 1 95.69 63 ARG B O 1
ATOM 1863 N N . PHE B 1 64 ? -3.336 -3.645 1.963 1 97.38 64 PHE B N 1
ATOM 1864 C CA . PHE B 1 64 ? -2.551 -2.512 2.439 1 97.38 64 PHE B CA 1
ATOM 1865 C C . PHE B 1 64 ? -3.328 -1.21 2.287 1 97.38 64 PHE B C 1
ATOM 1867 O O . PHE B 1 64 ? -3.348 -0.382 3.201 1 97.38 64 PHE B O 1
ATOM 1874 N N . ALA B 1 65 ? -4.02 -1.055 1.157 1 97.94 65 ALA B N 1
ATOM 1875 C CA . ALA B 1 65 ? -4.805 0.145 0.886 1 97.94 65 ALA B CA 1
ATOM 1876 C C . ALA B 1 65 ? -5.91 0.322 1.925 1 97.94 65 ALA B C 1
ATOM 1878 O O . ALA B 1 65 ? -6.152 1.435 2.396 1 97.94 65 ALA B O 1
ATOM 1879 N N . ARG B 1 66 ? -6.531 -0.711 2.297 1 97.5 66 ARG B N 1
ATOM 1880 C CA . ARG B 1 66 ? -7.613 -0.66 3.273 1 97.5 66 ARG B CA 1
ATOM 1881 C C . ARG B 1 66 ? -7.117 -0.131 4.613 1 97.5 66 ARG B C 1
ATOM 1883 O O . ARG B 1 66 ? -7.832 0.598 5.305 1 97.5 66 ARG B O 1
ATOM 1890 N N . GLU B 1 67 ? -5.887 -0.464 4.938 1 97.31 67 GLU B N 1
ATOM 1891 C CA . GLU B 1 67 ? -5.293 0.005 6.188 1 97.31 67 GLU B CA 1
ATOM 1892 C C . GLU B 1 67 ? -4.992 1.5 6.129 1 97.31 67 GLU B C 1
ATOM 1894 O O . GLU B 1 67 ? -4.84 2.148 7.164 1 97.31 67 GLU B O 1
ATOM 1899 N N . LEU B 1 68 ? -4.98 2.033 4.918 1 98.06 68 LEU B N 1
ATOM 1900 C CA . LEU B 1 68 ? -4.578 3.424 4.738 1 98.06 68 LEU B CA 1
ATOM 1901 C C . LEU B 1 68 ? -5.797 4.336 4.656 1 98.06 68 LEU B C 1
ATOM 1903 O O . LEU B 1 68 ? -5.68 5.551 4.836 1 98.06 68 LEU B O 1
ATOM 1907 N N . LEU B 1 69 ? -6.961 3.777 4.41 1 97.75 69 LEU B N 1
ATOM 1908 C CA . LEU B 1 69 ? -8.156 4.586 4.191 1 97.75 69 LEU B CA 1
ATOM 1909 C C . LEU B 1 69 ? -8.477 5.426 5.422 1 97.75 69 LEU B C 1
ATOM 1911 O O . LEU B 1 69 ? -8.836 6.598 5.301 1 97.75 69 LEU B O 1
ATOM 1915 N N . PRO B 1 70 ? -8.258 4.898 6.633 1 96.94 70 PRO B N 1
ATOM 1916 C CA . PRO B 1 70 ? -8.492 5.727 7.816 1 96.94 70 PRO B CA 1
ATOM 1917 C C . PRO B 1 70 ? -7.586 6.953 7.867 1 96.94 70 PRO B C 1
ATOM 1919 O O . PRO B 1 70 ? -7.961 7.98 8.445 1 96.94 70 PRO B O 1
ATOM 1922 N N . VAL B 1 71 ? -6.426 6.922 7.312 1 97.44 71 VAL B N 1
ATOM 1923 C CA . VAL B 1 71 ? -5.508 8.055 7.254 1 97.44 71 VAL B CA 1
ATOM 1924 C C . VAL B 1 71 ? -6.129 9.18 6.426 1 97.44 71 VAL B C 1
ATOM 1926 O O . VAL B 1 71 ? -6.137 10.336 6.844 1 97.44 71 VAL B O 1
ATOM 1929 N N . ILE B 1 72 ? -6.699 8.812 5.305 1 96.75 72 ILE B N 1
ATOM 1930 C CA . ILE B 1 72 ? -7.359 9.789 4.445 1 96.75 72 ILE B CA 1
ATOM 1931 C C . ILE B 1 72 ? -8.57 10.375 5.168 1 96.75 72 ILE B C 1
ATOM 1933 O O . ILE B 1 72 ? -8.781 11.594 5.137 1 96.75 72 ILE B O 1
ATOM 1937 N N . ASP B 1 73 ? -9.297 9.516 5.844 1 96.19 73 ASP B N 1
ATOM 1938 C CA . ASP B 1 73 ? -10.445 9.984 6.605 1 96.19 73 ASP B CA 1
ATOM 1939 C C . ASP B 1 73 ? -10.039 11.031 7.637 1 96.19 73 ASP B C 1
ATOM 1941 O O . ASP B 1 73 ? -10.727 12.039 7.805 1 96.19 73 ASP B O 1
ATOM 1945 N N . SER B 1 74 ? -8.961 10.734 8.289 1 95.75 74 SER B N 1
ATOM 1946 C CA . SER B 1 74 ? -8.469 11.641 9.32 1 95.75 74 SER B CA 1
ATOM 1947 C C . SER B 1 74 ? -8.07 12.984 8.719 1 95.75 74 SER B C 1
ATOM 1949 O O . SER B 1 74 ? -8.383 14.039 9.273 1 95.75 74 SER B O 1
ATOM 1951 N N . LEU B 1 75 ? -7.414 13.016 7.609 1 95.44 75 LEU B N 1
ATOM 1952 C CA . LEU B 1 75 ? -7.012 14.242 6.922 1 95.44 75 LEU B CA 1
ATOM 1953 C C . LEU B 1 75 ? -8.234 15.047 6.496 1 95.44 75 LEU B C 1
ATOM 1955 O O . LEU B 1 75 ? -8.273 16.266 6.695 1 95.44 75 LEU B O 1
ATOM 1959 N N . GLU B 1 76 ? -9.219 14.391 5.938 1 94.19 76 GLU B N 1
ATOM 1960 C CA . GLU B 1 76 ? -10.43 15.062 5.48 1 94.19 76 GLU B CA 1
ATOM 1961 C C . GLU B 1 76 ? -11.195 15.672 6.652 1 94.19 76 GLU B C 1
ATOM 1963 O O . GLU B 1 76 ? -11.719 16.781 6.551 1 94.19 76 GLU B O 1
ATOM 1968 N N . LEU B 1 77 ? -11.211 14.93 7.727 1 91.81 77 LEU B N 1
ATOM 1969 C CA . LEU B 1 77 ? -11.875 15.422 8.93 1 91.81 77 LEU B CA 1
ATOM 1970 C C . LEU B 1 77 ? -11.172 16.672 9.461 1 91.81 77 LEU B C 1
ATOM 1972 O O . LEU B 1 77 ? -11.836 17.641 9.828 1 91.81 77 LEU B O 1
ATOM 1976 N N . ALA B 1 78 ? -9.891 16.625 9.477 1 90.44 78 ALA B N 1
ATOM 1977 C CA . ALA B 1 78 ? -9.109 17.766 9.945 1 90.44 78 ALA B CA 1
ATOM 1978 C C . ALA B 1 78 ? -9.367 19 9.086 1 90.44 78 ALA B C 1
ATOM 1980 O O . ALA B 1 78 ? -9.492 20.109 9.609 1 90.44 78 ALA B O 1
ATOM 1981 N N . LEU B 1 79 ? -9.523 18.828 7.809 1 91.12 79 LEU B N 1
ATOM 1982 C CA . LEU B 1 79 ? -9.719 19.938 6.871 1 91.12 79 LEU B CA 1
ATOM 1983 C C . LEU B 1 79 ? -11.133 20.484 6.957 1 91.12 79 LEU B C 1
ATOM 1985 O O . LEU B 1 79 ? -11.367 21.672 6.691 1 91.12 79 LEU B O 1
ATOM 1989 N N . ALA B 1 80 ? -12.016 19.656 7.332 1 88.81 80 ALA B N 1
ATOM 1990 C CA . ALA B 1 80 ? -13.422 20.062 7.387 1 88.81 80 ALA B CA 1
ATOM 1991 C C . ALA B 1 80 ? -13.719 20.828 8.672 1 88.81 80 ALA B C 1
ATOM 1993 O O . ALA B 1 80 ? -14.742 21.516 8.766 1 88.81 80 ALA B O 1
ATOM 1994 N N . SER B 1 81 ? -12.859 20.734 9.656 1 83.75 81 SER B N 1
ATOM 1995 C CA . SER B 1 81 ? -13.109 21.359 10.945 1 83.75 81 SER B CA 1
ATOM 1996 C C . SER B 1 81 ? -12.758 22.844 10.914 1 83.75 81 SER B C 1
ATOM 1998 O O . SER B 1 81 ? -11.633 23.219 10.586 1 83.75 81 SER B O 1
ATOM 2000 N N . PRO B 1 82 ? -13.766 23.641 11.133 1 83.25 82 PRO B N 1
ATOM 2001 C CA . PRO B 1 82 ? -13.453 25.078 11.211 1 83.25 82 PRO B CA 1
ATOM 2002 C C . PRO B 1 82 ? -12.648 25.438 12.461 1 83.25 82 PRO B C 1
ATOM 2004 O O . PRO B 1 82 ? -12.953 24.953 13.555 1 83.25 82 PRO B O 1
ATOM 2007 N N . VAL B 1 83 ? -11.445 26.031 12.227 1 81.81 83 VAL B N 1
ATOM 2008 C CA . VAL B 1 83 ? -10.633 26.375 13.391 1 81.81 83 VAL B CA 1
ATOM 2009 C C . VAL B 1 83 ? -10.234 27.844 13.312 1 81.81 83 VAL B C 1
ATOM 2011 O O . VAL B 1 83 ? -10.133 28.422 12.227 1 81.81 83 VAL B O 1
ATOM 2014 N N . GLU B 1 84 ? -10.266 28.469 14.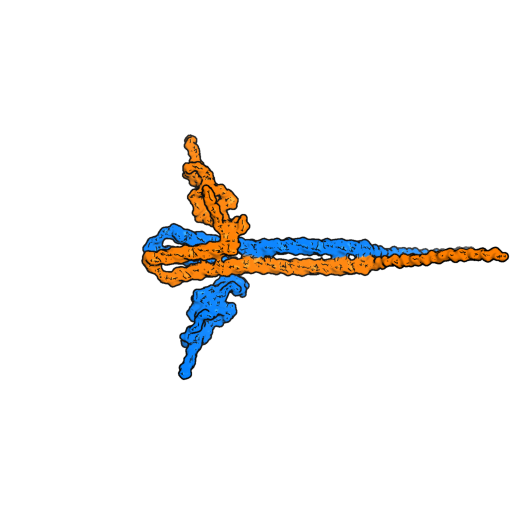547 1 80.88 84 GLU B N 1
ATOM 2015 C CA . GLU B 1 84 ? -9.852 29.875 14.625 1 80.88 84 GLU B CA 1
ATOM 2016 C C . GLU B 1 84 ? -8.914 30.094 15.812 1 80.88 84 GLU B C 1
ATOM 2018 O O . GLU B 1 84 ? -9.016 29.422 16.828 1 80.88 84 GLU B O 1
ATOM 2023 N N . GLY B 1 85 ? -7.996 31.078 15.617 1 80.94 85 GLY B N 1
ATOM 2024 C CA . GLY B 1 85 ? -7.125 31.531 16.688 1 80.94 85 GLY B CA 1
ATOM 2025 C C . GLY B 1 85 ? -6.156 30.469 17.156 1 80.94 85 GLY B C 1
ATOM 2026 O O . GLY B 1 85 ? -5.801 29.562 16.406 1 80.94 85 GLY B O 1
ATOM 2027 N N . ALA B 1 86 ? -5.551 30.672 18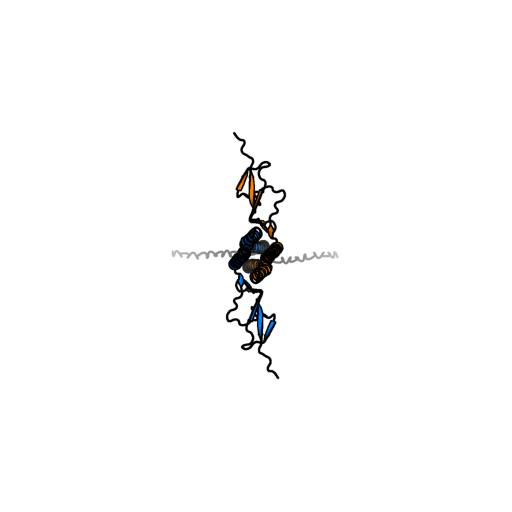.328 1 79.5 86 ALA B N 1
ATOM 2028 C CA . ALA B 1 86 ? -4.551 29.781 18.906 1 79.5 86 ALA B CA 1
ATOM 2029 C C . ALA B 1 86 ? -5.129 28.375 19.141 1 79.5 86 ALA B C 1
ATOM 2031 O O . ALA B 1 86 ? -4.43 27.375 18.953 1 79.5 86 ALA B O 1
ATOM 2032 N N . GLU B 1 87 ? -6.367 28.344 19.422 1 86.44 87 GLU B N 1
ATOM 2033 C CA . GLU B 1 87 ? -7.027 27.062 19.609 1 86.44 87 GLU B CA 1
ATOM 2034 C C . GLU B 1 87 ? -7.117 26.281 18.312 1 86.44 87 GLU B C 1
ATOM 2036 O O . GLU B 1 87 ? -6.988 25.047 18.297 1 86.44 87 GLU B O 1
ATOM 2041 N N . GLY B 1 88 ? -7.23 27.078 17.328 1 87.88 88 GLY B N 1
ATOM 2042 C CA . GLY B 1 88 ? -7.285 26.453 16.016 1 87.88 88 GLY B CA 1
ATOM 2043 C C . GLY B 1 88 ? -5.965 25.844 15.586 1 87.88 88 GLY B C 1
ATOM 2044 O O . GLY B 1 88 ? -5.938 24.75 15.023 1 87.88 88 GLY B O 1
ATOM 2045 N N . ILE B 1 89 ? -4.93 26.484 15.914 1 88.81 89 ILE B N 1
ATOM 2046 C CA . ILE B 1 89 ? -3.598 25.984 15.594 1 88.81 89 ILE B CA 1
ATOM 2047 C C . ILE B 1 89 ? -3.34 24.688 16.344 1 88.81 89 ILE B C 1
ATOM 2049 O O . ILE B 1 89 ? -2.861 23.703 15.766 1 88.81 89 ILE B O 1
ATOM 2053 N N . ALA B 1 90 ? -3.666 24.719 17.594 1 89.94 90 ALA B N 1
ATOM 2054 C CA . ALA B 1 90 ? -3.477 23.516 18.422 1 89.94 90 ALA B CA 1
ATOM 2055 C C . ALA B 1 90 ? -4.301 22.344 17.906 1 89.94 90 ALA B C 1
ATOM 2057 O O . ALA B 1 90 ? -3.83 21.219 17.891 1 89.94 90 ALA B O 1
ATOM 2058 N N . GLN B 1 91 ? -5.492 22.625 17.469 1 90.06 91 GLN B N 1
ATOM 2059 C CA . GLN B 1 91 ? -6.383 21.594 16.969 1 90.06 91 GLN B CA 1
ATOM 2060 C C . GLN B 1 91 ? -5.855 21.016 15.656 1 90.06 91 GLN B C 1
ATOM 2062 O O . GLN B 1 91 ? -5.855 19.797 15.477 1 90.06 91 GLN B O 1
ATOM 2067 N N . LEU B 1 92 ? -5.391 21.875 14.812 1 91.12 92 LEU B N 1
ATOM 2068 C CA . LEU B 1 92 ? -4.852 21.422 13.539 1 91.12 92 LEU B CA 1
ATOM 2069 C C . LEU B 1 92 ? -3.57 20.609 13.742 1 91.12 92 LEU B C 1
ATOM 2071 O O . LEU B 1 92 ? -3.346 19.609 13.062 1 91.12 92 LEU B O 1
ATOM 2075 N N . ARG B 1 93 ? -2.766 21.031 14.656 1 90.69 93 ARG B N 1
ATOM 2076 C CA . ARG B 1 93 ? -1.54 20.297 14.961 1 90.69 93 ARG B CA 1
ATOM 2077 C C . ARG B 1 93 ? -1.855 18.922 15.508 1 90.69 93 ARG B C 1
ATOM 2079 O O . ARG B 1 93 ? -1.202 17.938 15.148 1 90.69 93 ARG B O 1
ATOM 2086 N N . GLN B 1 94 ? -2.803 18.922 16.281 1 90.94 94 GLN B N 1
ATOM 2087 C CA . GLN B 1 94 ? -3.24 17.641 16.812 1 90.94 94 GLN B CA 1
ATOM 2088 C C . GLN B 1 94 ? -3.781 16.75 15.703 1 90.94 94 GLN B C 1
ATOM 2090 O O . GLN B 1 94 ? -3.549 15.531 15.711 1 90.94 94 GLN B O 1
ATOM 2095 N N . GLY B 1 95 ? -4.531 17.297 14.805 1 90.44 95 GLY B N 1
ATOM 2096 C CA . GLY B 1 95 ? -5.004 16.547 13.648 1 90.44 95 GLY B CA 1
ATOM 2097 C C . GLY B 1 95 ? -3.879 15.961 12.82 1 90.44 95 GLY B C 1
ATOM 2098 O O . GLY B 1 95 ? -3.943 14.797 12.422 1 90.44 95 GLY B O 1
ATOM 2099 N N . LEU B 1 96 ? -2.924 16.766 12.648 1 93.19 96 LEU B N 1
ATOM 2100 C CA . LEU B 1 96 ? -1.756 16.312 11.898 1 93.19 96 LEU B CA 1
ATOM 2101 C C . LEU B 1 96 ? -1.038 15.195 12.641 1 93.19 96 LEU B C 1
ATOM 2103 O O . LEU B 1 96 ? -0.629 14.203 12.031 1 93.19 96 LEU B O 1
ATOM 2107 N N . GLU B 1 97 ? -0.873 15.352 13.922 1 94.5 97 GLU B N 1
ATOM 2108 C CA . GLU B 1 97 ? -0.223 14.336 14.742 1 94.5 97 GLU B CA 1
ATOM 2109 C C . GLU B 1 97 ? -1.009 13.023 14.719 1 94.5 97 GLU B C 1
ATOM 2111 O O . GLU B 1 97 ? -0.423 11.945 14.617 1 94.5 97 GLU B O 1
ATOM 2116 N N . ASN B 1 98 ? -2.26 13.18 14.805 1 94.5 98 ASN B N 1
ATOM 2117 C CA . ASN B 1 98 ? -3.115 12 14.75 1 94.5 98 ASN B CA 1
ATOM 2118 C C . ASN B 1 98 ? -2.992 11.281 13.414 1 94.5 98 ASN B C 1
ATOM 2120 O O . ASN B 1 98 ? -2.895 10.055 13.367 1 94.5 98 ASN B O 1
ATOM 2124 N N . THR B 1 99 ? -3.059 12.047 12.352 1 96.31 99 THR B N 1
ATOM 2125 C CA . THR B 1 99 ? -2.918 11.484 11.016 1 96.31 99 THR B CA 1
ATOM 2126 C C . THR B 1 99 ? -1.593 10.742 10.883 1 96.31 99 THR B C 1
ATOM 2128 O O . THR B 1 99 ? -1.553 9.625 10.352 1 96.31 99 THR B O 1
ATOM 2131 N N . LEU B 1 100 ? -0.555 11.336 11.359 1 96.62 100 LEU B N 1
ATOM 2132 C CA . LEU B 1 100 ? 0.765 10.719 11.297 1 96.62 100 LEU B CA 1
ATOM 2133 C C . LEU B 1 100 ? 0.796 9.414 12.086 1 96.62 100 LEU B C 1
ATOM 2135 O O . LEU B 1 100 ? 1.365 8.422 11.633 1 96.62 100 LEU B O 1
ATOM 2139 N N . THR B 1 101 ? 0.196 9.414 13.203 1 97.38 101 THR B N 1
ATOM 2140 C CA . THR B 1 101 ? 0.129 8.227 14.047 1 97.38 101 THR B CA 1
ATOM 2141 C C . THR B 1 101 ? -0.625 7.105 13.336 1 97.38 101 THR B C 1
ATOM 2143 O O . THR B 1 101 ? -0.159 5.965 13.297 1 97.38 101 THR B O 1
ATOM 2146 N N . LEU B 1 102 ? -1.78 7.457 12.75 1 97.44 102 LEU B N 1
ATOM 2147 C CA . LEU B 1 102 ? -2.57 6.48 12 1 97.44 102 LEU B CA 1
ATOM 2148 C C . LEU B 1 102 ? -1.779 5.926 10.82 1 97.44 102 LEU B C 1
ATOM 2150 O O . LEU B 1 102 ? -1.831 4.727 10.547 1 97.44 102 LEU B O 1
ATOM 2154 N N . PHE B 1 103 ? -1.098 6.793 10.195 1 98.25 103 PHE B N 1
ATOM 2155 C CA . PHE B 1 103 ? -0.283 6.395 9.047 1 98.25 103 PHE B CA 1
ATOM 2156 C C . PHE B 1 103 ? 0.809 5.422 9.477 1 98.25 103 PHE B C 1
ATOM 2158 O O . PHE B 1 103 ? 1 4.379 8.852 1 98.25 103 PHE B O 1
ATOM 2165 N N . ALA B 1 104 ? 1.49 5.738 10.547 1 97.38 104 ALA B N 1
ATOM 2166 C CA . ALA B 1 104 ? 2.555 4.875 11.062 1 97.38 104 ALA B CA 1
ATOM 2167 C C . ALA B 1 104 ? 2.014 3.498 11.438 1 97.38 104 ALA B C 1
ATOM 2169 O O . ALA B 1 104 ? 2.656 2.48 11.172 1 97.38 104 ALA B O 1
ATOM 2170 N N . GLN B 1 105 ? 0.884 3.482 12 1 97.81 105 GLN B N 1
ATOM 2171 C CA . GLN B 1 105 ? 0.25 2.221 12.359 1 97.81 105 GLN B CA 1
ATOM 2172 C C . GLN B 1 105 ? -0.073 1.388 11.125 1 97.81 105 GLN B C 1
ATOM 2174 O O . GLN B 1 105 ? 0.166 0.179 11.102 1 97.81 105 GLN B O 1
ATOM 2179 N N . ALA B 1 106 ? -0.632 2.055 10.133 1 97.75 106 ALA B N 1
ATOM 2180 C CA . ALA B 1 106 ? -0.953 1.368 8.883 1 97.75 106 ALA B CA 1
ATOM 2181 C C . ALA B 1 106 ? 0.301 0.779 8.242 1 97.75 106 ALA B C 1
ATOM 2183 O O . ALA B 1 106 ? 0.292 -0.366 7.781 1 97.75 106 ALA B O 1
ATOM 2184 N N . LEU B 1 107 ? 1.364 1.508 8.242 1 97.62 107 LEU B N 1
ATOM 2185 C CA . LEU B 1 107 ? 2.635 1.016 7.719 1 97.62 107 LEU B CA 1
ATOM 2186 C C . LEU B 1 107 ? 3.135 -0.172 8.531 1 97.62 107 LEU B C 1
ATOM 2188 O O . LEU B 1 107 ? 3.615 -1.158 7.969 1 97.62 107 LEU B O 1
ATOM 2192 N N . GLY B 1 108 ? 3.016 -0.021 9.82 1 97.06 108 GLY B N 1
ATOM 2193 C CA . GLY B 1 108 ? 3.447 -1.097 10.703 1 97.06 108 GLY B CA 1
ATOM 2194 C C . GLY B 1 108 ? 2.732 -2.408 10.43 1 97.06 108 GLY B C 1
ATOM 2195 O O . GLY B 1 108 ? 3.346 -3.477 10.477 1 97.06 108 GLY B O 1
ATOM 2196 N N . LYS B 1 109 ? 1.466 -2.367 10.125 1 95.88 109 LYS B N 1
ATOM 2197 C CA . LYS B 1 109 ? 0.676 -3.559 9.828 1 95.88 109 LYS B CA 1
ATOM 2198 C C . LYS B 1 109 ? 1.16 -4.238 8.555 1 95.88 109 LYS B C 1
ATOM 2200 O O . LYS B 1 109 ? 0.98 -5.445 8.383 1 95.88 109 LYS B O 1
ATOM 2205 N N . ALA B 1 110 ? 1.799 -3.455 7.715 1 94.38 110 ALA B N 1
ATOM 2206 C CA . ALA B 1 110 ? 2.34 -3.996 6.469 1 94.38 110 ALA B CA 1
ATOM 2207 C C . ALA B 1 110 ? 3.805 -4.395 6.637 1 94.38 110 ALA B C 1
ATOM 2209 O O . ALA B 1 110 ? 4.469 -4.758 5.664 1 94.38 110 ALA B O 1
ATOM 2210 N N . GLY B 1 111 ? 4.359 -4.254 7.863 1 95.38 111 GLY B N 1
ATOM 2211 C CA . GLY B 1 111 ? 5.742 -4.617 8.133 1 95.38 111 GLY B CA 1
ATOM 2212 C C . GLY B 1 111 ? 6.727 -3.52 7.766 1 95.38 111 GLY B C 1
ATOM 2213 O O . GLY B 1 111 ? 7.906 -3.789 7.539 1 95.38 111 GLY B O 1
ATOM 2214 N N . ILE B 1 112 ? 6.223 -2.352 7.617 1 97.31 112 ILE B N 1
ATOM 2215 C CA . ILE B 1 112 ? 7.066 -1.218 7.25 1 97.31 112 ILE B CA 1
ATOM 2216 C C . ILE B 1 112 ? 7.363 -0.372 8.484 1 97.31 112 ILE B C 1
ATOM 2218 O O . ILE B 1 112 ? 6.449 -0.003 9.227 1 97.31 112 ILE B O 1
ATOM 2222 N N . ALA B 1 113 ? 8.641 -0.09 8.719 1 96.56 113 ALA B N 1
ATOM 2223 C CA . ALA B 1 113 ? 9.055 0.683 9.891 1 96.56 113 ALA B CA 1
ATOM 2224 C C . ALA B 1 113 ? 10.203 1.625 9.539 1 96.56 113 ALA B C 1
ATOM 2226 O O . ALA B 1 113 ? 11.008 1.331 8.648 1 96.56 113 ALA B O 1
ATOM 2227 N N . PRO B 1 114 ? 10.227 2.783 10.234 1 96.25 114 PRO B N 1
ATOM 2228 C CA . PRO B 1 114 ? 11.359 3.684 9.992 1 96.25 114 PRO B CA 1
ATOM 2229 C C . PRO B 1 114 ? 12.688 3.092 10.445 1 96.25 114 PRO B C 1
ATOM 2231 O O . PRO B 1 114 ? 12.719 2.256 11.352 1 96.25 114 PRO B O 1
ATOM 2234 N N . ILE B 1 115 ? 13.734 3.482 9.727 1 95.19 115 ILE B N 1
ATOM 2235 C CA . ILE B 1 115 ? 15.086 3.084 10.125 1 95.19 115 ILE B CA 1
ATOM 2236 C C . ILE B 1 115 ? 15.445 3.754 11.445 1 95.19 115 ILE B C 1
ATOM 2238 O O . ILE B 1 115 ? 15.336 4.973 11.586 1 95.19 115 ILE B O 1
ATOM 2242 N N . GLU B 1 116 ? 15.828 3.006 12.445 1 85.81 116 GLU B N 1
ATOM 2243 C CA . GLU B 1 116 ? 16.234 3.537 13.742 1 85.81 116 GLU B CA 1
ATOM 2244 C C . GLU B 1 116 ? 17.641 4.133 13.688 1 85.81 116 GLU B C 1
ATOM 2246 O O . GLU B 1 116 ? 18.516 3.57 13.039 1 85.81 116 GLU B O 1
ATOM 2251 N N . MET B 1 117 ? 17.734 5.348 14.156 1 79.31 117 MET B N 1
ATOM 2252 C CA . MET B 1 117 ? 19.062 5.973 14.164 1 79.31 117 MET B CA 1
ATOM 2253 C C . MET B 1 117 ? 19.875 5.508 15.367 1 79.31 117 MET B C 1
ATOM 2255 O O . MET B 1 117 ? 19.547 5.828 16.5 1 79.31 117 MET B O 1
ATOM 2259 N N . GLY B 1 118 ? 20.031 4.262 15.734 1 66.56 118 GLY B N 1
ATOM 2260 C CA . GLY B 1 118 ? 20.781 3.689 16.828 1 66.56 118 GLY B CA 1
ATOM 2261 C C . GLY B 1 118 ? 21.688 4.691 17.531 1 66.56 118 GLY B C 1
ATOM 2262 O O . GLY B 1 118 ? 21.219 5.734 18 1 66.56 118 GLY B O 1
ATOM 2263 N N . GLU B 1 119 ? 22.938 4.426 17.688 1 67.88 119 GLU B N 1
ATOM 2264 C CA . GLU B 1 119 ? 23.984 5.223 18.328 1 67.88 119 GLU B CA 1
ATOM 2265 C C . GLU B 1 119 ? 24.406 6.398 17.453 1 67.88 119 GLU B C 1
ATOM 2267 O O . GLU B 1 119 ? 25.406 7.051 17.734 1 67.88 119 GLU B O 1
ATOM 2272 N N . GLY B 1 120 ? 23.594 6.664 16.344 1 78.62 120 GLY B N 1
ATOM 2273 C CA . GLY B 1 120 ? 23.812 7.867 15.555 1 78.62 120 GLY B CA 1
ATOM 2274 C C . GLY B 1 120 ? 24.953 7.723 14.562 1 78.62 120 GLY B C 1
ATOM 2275 O O . GLY B 1 120 ? 25.609 8.711 14.203 1 78.62 120 GLY B O 1
ATOM 2276 N N . ARG B 1 121 ? 25.469 6.406 14.305 1 88.81 121 ARG B N 1
ATOM 2277 C CA . ARG B 1 121 ? 26.547 6.262 13.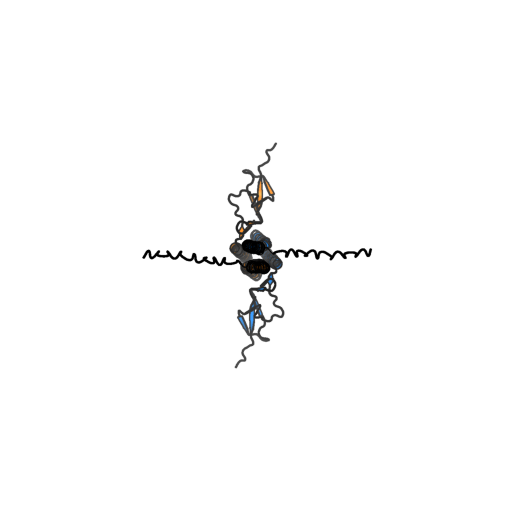32 1 88.81 121 ARG B CA 1
ATOM 2278 C C . ARG B 1 121 ? 25.984 6.086 11.914 1 88.81 121 ARG B C 1
ATOM 2280 O O . ARG B 1 121 ? 24.922 5.469 11.734 1 88.81 121 ARG B O 1
ATOM 2287 N N . PHE B 1 122 ? 26.797 6.539 11.016 1 94.69 122 PHE B N 1
ATOM 2288 C CA . PHE B 1 122 ? 26.422 6.453 9.609 1 94.69 122 PHE B CA 1
ATOM 2289 C C . PHE B 1 122 ? 26.594 5.027 9.094 1 94.69 122 PHE B C 1
ATOM 2291 O O . PHE B 1 122 ? 27.625 4.395 9.312 1 94.69 122 PHE B O 1
ATOM 2298 N N . ASP B 1 123 ? 25.578 4.496 8.539 1 94.12 123 ASP B N 1
ATOM 2299 C CA . ASP B 1 123 ? 25.594 3.199 7.871 1 94.12 123 ASP B CA 1
ATOM 2300 C C . ASP B 1 123 ? 25.266 3.344 6.387 1 94.12 123 ASP B C 1
ATOM 2302 O O . ASP B 1 123 ? 24.125 3.635 6.023 1 94.12 123 ASP B O 1
ATOM 2306 N N . PRO B 1 124 ? 26.234 3.102 5.516 1 94.69 124 PRO B N 1
ATOM 2307 C CA . PRO B 1 124 ? 26.016 3.314 4.086 1 94.69 124 PRO B CA 1
ATOM 2308 C C . PRO B 1 124 ? 24.938 2.404 3.51 1 94.69 124 PRO B C 1
ATOM 2310 O O . PRO B 1 124 ? 24.438 2.654 2.412 1 94.69 124 PRO B O 1
ATOM 2313 N N . HIS B 1 125 ? 24.547 1.363 4.176 1 94.75 125 HIS B N 1
ATOM 2314 C CA . HIS B 1 125 ? 23.5 0.462 3.691 1 94.75 125 HIS B CA 1
ATOM 2315 C C . HIS B 1 125 ? 22.109 0.983 4.047 1 94.75 125 HIS B C 1
ATOM 2317 O O . HIS B 1 125 ? 21.125 0.602 3.416 1 94.75 125 HIS B O 1
ATOM 2323 N N . LEU B 1 126 ? 22.031 1.846 5.027 1 95.62 126 LEU B N 1
ATOM 2324 C CA . LEU B 1 126 ? 20.75 2.299 5.539 1 95.62 126 LEU B CA 1
ATOM 2325 C C . LEU B 1 126 ? 20.594 3.807 5.379 1 95.62 126 LEU B C 1
ATOM 2327 O O . LEU B 1 126 ? 19.484 4.34 5.473 1 95.62 126 LEU B O 1
ATOM 2331 N N . HIS B 1 127 ? 21.75 4.441 5.109 1 96.81 127 HIS B N 1
ATOM 2332 C CA . HIS B 1 127 ? 21.734 5.902 5.09 1 96.81 127 HIS B CA 1
ATOM 2333 C C . HIS B 1 127 ? 22.312 6.434 3.783 1 96.81 127 HIS B C 1
ATOM 2335 O O . HIS B 1 127 ? 23.109 5.758 3.129 1 96.81 127 HIS B O 1
ATOM 2341 N N . GLN B 1 128 ? 21.875 7.543 3.385 1 97.25 128 GLN B N 1
ATOM 2342 C CA . GLN B 1 128 ? 22.438 8.328 2.287 1 97.25 128 GLN B CA 1
ATOM 2343 C C . GLN B 1 128 ? 22.906 9.695 2.775 1 97.25 128 GLN B C 1
ATOM 2345 O O . GLN B 1 128 ? 22.094 10.523 3.207 1 97.25 128 GLN B O 1
ATOM 2350 N N . ALA B 1 129 ? 24.172 9.969 2.676 1 96.62 129 ALA B N 1
ATOM 2351 C CA . ALA B 1 129 ? 24.719 11.242 3.133 1 96.62 129 ALA B CA 1
ATOM 2352 C C . ALA B 1 129 ? 24.469 12.344 2.105 1 96.62 129 ALA B C 1
ATOM 2354 O O . ALA B 1 129 ? 24.922 12.242 0.96 1 96.62 129 ALA B O 1
ATOM 2355 N N . ILE B 1 130 ? 23.797 13.344 2.479 1 96.38 130 ILE B N 1
ATOM 2356 C CA . ILE B 1 130 ? 23.5 14.414 1.531 1 96.38 130 ILE B CA 1
ATOM 2357 C C . ILE B 1 130 ? 24.359 15.633 1.841 1 96.38 130 ILE B C 1
ATOM 2359 O O . ILE B 1 130 ? 24.438 16.562 1.038 1 96.38 130 ILE B O 1
ATOM 2363 N N . ALA B 1 131 ? 24.953 15.703 3.078 1 95.12 131 ALA B N 1
ATOM 2364 C CA . ALA B 1 131 ? 25.844 16.797 3.484 1 95.12 131 ALA B CA 1
ATOM 2365 C C . ALA B 1 131 ? 26.875 16.297 4.504 1 95.12 131 ALA B C 1
ATOM 2367 O O . ALA B 1 131 ? 26.578 15.43 5.324 1 95.12 131 ALA B O 1
ATOM 2368 N N . MET B 1 132 ? 28.016 16.859 4.422 1 94.5 132 MET B N 1
ATOM 2369 C CA . MET B 1 132 ? 29.062 16.641 5.414 1 94.5 132 MET B CA 1
ATOM 2370 C C . MET B 1 132 ? 29.359 17.922 6.188 1 94.5 132 MET B C 1
ATOM 2372 O O . MET B 1 132 ? 29.562 18.984 5.586 1 94.5 132 MET B O 1
ATOM 2376 N N . VAL B 1 133 ? 29.328 17.75 7.457 1 93.38 133 VAL B N 1
ATOM 2377 C CA . VAL B 1 133 ? 29.531 18.922 8.305 1 93.38 133 VAL B CA 1
ATOM 2378 C C . VAL B 1 133 ? 30.766 18.719 9.188 1 93.38 133 VAL B C 1
ATOM 2380 O O . VAL B 1 133 ? 30.875 17.703 9.883 1 93.38 133 VAL B O 1
ATOM 2383 N N . GLU B 1 134 ? 31.625 19.719 9.109 1 92.94 134 GLU B N 1
ATOM 2384 C CA . GLU B 1 134 ? 32.812 19.641 9.961 1 92.94 134 GLU B CA 1
ATOM 2385 C C . GLU B 1 134 ? 32.438 19.859 11.43 1 92.94 134 GLU B C 1
ATOM 2387 O O . GLU B 1 134 ? 31.859 20.875 11.789 1 92.94 134 GLU B O 1
ATOM 2392 N N . THR B 1 135 ? 32.719 18.844 12.18 1 87.25 135 THR B N 1
ATOM 2393 C CA . THR B 1 135 ? 32.406 18.953 13.602 1 87.25 135 THR B CA 1
ATOM 2394 C C . THR B 1 135 ? 33.531 18.328 14.43 1 87.25 135 THR B C 1
ATOM 2396 O O . THR B 1 135 ? 34.312 17.516 13.93 1 87.25 135 THR B O 1
ATOM 2399 N N . GLU B 1 136 ? 33.594 18.859 15.625 1 85.12 136 GLU B N 1
ATOM 2400 C CA . GLU B 1 136 ? 34.531 18.234 16.531 1 85.12 136 GLU B CA 1
ATOM 2401 C C . GLU B 1 136 ? 34.094 16.828 16.938 1 85.12 136 GLU B C 1
ATOM 2403 O O . GLU B 1 136 ? 32.906 16.578 17.094 1 85.12 136 GLU B O 1
ATOM 2408 N N . GLY B 1 137 ? 35.031 15.906 16.859 1 81.06 137 GLY B N 1
ATOM 2409 C CA . GLY B 1 137 ? 34.688 14.562 17.297 1 81.06 137 GLY B CA 1
ATOM 2410 C C . GLY B 1 137 ? 34.906 13.516 16.219 1 81.06 137 GLY B C 1
ATOM 2411 O O . GLY B 1 137 ? 35.719 13.719 15.305 1 81.06 137 GLY B O 1
ATOM 2412 N N . ASP B 1 138 ? 34.094 12.453 16.438 1 83.94 138 ASP B N 1
ATOM 2413 C CA . ASP B 1 138 ? 34.25 11.328 15.523 1 83.94 138 ASP B CA 1
ATOM 2414 C C . ASP B 1 138 ? 33.625 11.617 14.164 1 83.94 138 ASP B C 1
ATOM 2416 O O . ASP B 1 138 ? 32.562 12.227 14.094 1 83.94 138 ASP B O 1
ATOM 2420 N N . ALA B 1 139 ? 34.312 11.172 13.164 1 89.69 139 ALA B N 1
ATOM 2421 C CA . ALA B 1 139 ? 33.781 11.273 11.805 1 89.69 139 ALA B CA 1
ATOM 2422 C C . ALA B 1 139 ? 32.656 10.242 11.57 1 89.69 139 ALA B C 1
ATOM 2424 O O . ALA B 1 139 ? 32.531 9.273 12.336 1 89.69 139 ALA B O 1
ATOM 2425 N N . ASN B 1 140 ? 31.766 10.531 10.703 1 91.12 140 ASN B N 1
ATOM 2426 C CA . ASN B 1 140 ? 30.734 9.602 10.25 1 91.12 140 ASN B CA 1
ATOM 2427 C C . ASN B 1 140 ? 29.641 9.422 11.297 1 91.12 140 ASN B C 1
ATOM 2429 O O . ASN B 1 140 ? 29.141 8.312 11.492 1 91.12 140 ASN B O 1
ATOM 2433 N N . ARG B 1 141 ? 29.391 10.414 12.008 1 92.62 141 ARG B N 1
ATOM 2434 C CA . ARG B 1 141 ? 28.234 10.445 12.906 1 92.62 141 ARG B CA 1
ATOM 2435 C C . ARG B 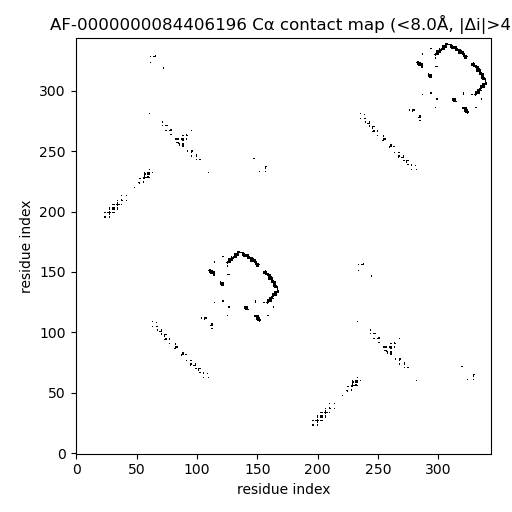1 141 ? 27.047 11.156 12.258 1 92.62 141 ARG B C 1
ATOM 2437 O O . ARG B 1 141 ? 27.219 12.18 11.586 1 92.62 141 ARG B O 1
ATOM 2444 N N . VAL B 1 142 ? 25.891 10.648 12.453 1 94.44 142 VAL B N 1
ATOM 2445 C CA . VAL B 1 142 ? 24.703 11.281 11.914 1 94.44 142 VAL B CA 1
ATOM 2446 C C . VAL B 1 142 ? 24.344 12.508 12.742 1 94.44 142 VAL B C 1
ATOM 2448 O O . VAL B 1 142 ? 24.125 12.414 13.945 1 94.44 142 VAL B O 1
ATOM 2451 N N . LEU B 1 143 ? 24.375 13.648 12.133 1 92.06 143 LEU B N 1
ATOM 2452 C CA . LEU B 1 143 ? 24.109 14.906 12.828 1 92.06 143 LEU B CA 1
ATOM 2453 C C . LEU B 1 143 ? 22.625 15.281 12.727 1 92.06 143 LEU B C 1
ATOM 2455 O O . LEU B 1 143 ? 22.078 15.875 13.656 1 92.06 143 LEU B O 1
ATOM 2459 N N . ALA B 1 144 ? 22.031 14.961 11.578 1 92.75 144 ALA B N 1
ATOM 2460 C CA . ALA B 1 144 ? 20.625 15.273 11.352 1 92.75 144 ALA B CA 1
ATOM 2461 C C . ALA B 1 144 ? 20.016 14.344 10.312 1 92.75 144 ALA B C 1
ATOM 2463 O O . ALA B 1 144 ? 20.703 13.906 9.383 1 92.75 144 ALA B O 1
ATOM 2464 N N . VAL B 1 145 ? 18.75 14.094 10.57 1 94.5 145 VAL B N 1
ATOM 2465 C CA . VAL B 1 145 ? 17.984 13.336 9.602 1 94.5 145 VAL B CA 1
ATOM 2466 C C . VAL B 1 145 ? 17.078 14.281 8.812 1 94.5 145 VAL B C 1
ATOM 2468 O O . VAL B 1 145 ? 16.188 14.914 9.391 1 94.5 145 VAL B O 1
ATOM 2471 N N . HIS B 1 146 ? 17.234 14.375 7.496 1 93.75 146 HIS B N 1
ATOM 2472 C CA . HIS B 1 146 ? 16.453 15.266 6.648 1 93.75 146 HIS B CA 1
ATOM 2473 C C . HIS B 1 146 ? 15.211 14.562 6.102 1 93.75 146 HIS B C 1
ATOM 2475 O O . HIS B 1 146 ? 14.188 15.211 5.836 1 93.75 146 HIS B O 1
ATOM 2481 N N . GLN B 1 147 ? 15.359 13.289 5.887 1 95.44 147 GLN B N 1
ATOM 2482 C CA . GLN B 1 147 ? 14.281 12.422 5.418 1 95.44 147 GLN B CA 1
ATOM 2483 C C . GLN B 1 147 ? 14.422 11.016 5.98 1 95.44 147 GLN B C 1
ATOM 2485 O O . GLN B 1 147 ? 15.461 10.367 5.797 1 95.44 147 GLN B O 1
ATOM 2490 N N . LYS B 1 148 ? 13.414 10.625 6.688 1 96.19 148 LYS B N 1
ATOM 2491 C CA . LYS B 1 148 ? 13.477 9.305 7.305 1 96.19 148 LYS B CA 1
ATOM 2492 C C . LYS B 1 148 ? 13.477 8.203 6.246 1 96.19 148 LYS B C 1
ATOM 2494 O O . LYS B 1 148 ? 12.797 8.312 5.227 1 96.19 148 LYS B O 1
ATOM 2499 N N . GLY B 1 149 ? 14.25 7.156 6.496 1 97.38 149 GLY B N 1
ATOM 2500 C CA . GLY B 1 149 ? 14.211 5.934 5.711 1 97.38 149 GLY B CA 1
ATOM 2501 C C . GLY B 1 149 ? 13.312 4.871 6.309 1 97.38 149 GLY B C 1
ATOM 2502 O O . GLY B 1 149 ? 12.906 4.977 7.469 1 97.38 149 GLY B O 1
ATOM 2503 N N . TYR B 1 150 ? 13.023 3.854 5.445 1 98.12 150 TYR B N 1
ATOM 2504 C CA . TYR B 1 150 ? 12.086 2.826 5.887 1 98.12 150 TYR B CA 1
ATOM 2505 C C . TYR B 1 150 ? 12.531 1.445 5.422 1 98.12 150 TYR B C 1
ATOM 2507 O O . TYR B 1 150 ? 13.18 1.312 4.383 1 98.12 150 TYR B O 1
ATOM 2515 N N . LEU B 1 151 ? 12.164 0.488 6.246 1 97.12 151 LEU B N 1
ATOM 2516 C CA . LEU B 1 151 ? 12.359 -0.924 5.938 1 97.12 151 LEU B CA 1
ATOM 2517 C C . LEU B 1 151 ? 11.023 -1.655 5.879 1 97.12 151 LEU B C 1
ATOM 2519 O O . LEU B 1 151 ? 10.102 -1.343 6.645 1 97.12 151 LEU B O 1
ATOM 2523 N N . MET B 1 152 ? 10.953 -2.621 4.898 1 95.5 152 MET B N 1
ATOM 2524 C CA . MET B 1 152 ? 9.852 -3.578 4.879 1 95.5 152 MET B CA 1
ATOM 2525 C C . MET B 1 152 ? 10.344 -4.988 5.176 1 95.5 152 MET B C 1
ATOM 2527 O O . MET B 1 152 ? 11 -5.609 4.34 1 95.5 152 MET B O 1
ATOM 2531 N N . HIS B 1 153 ? 9.977 -5.586 6.203 1 90.44 153 HIS B N 1
ATOM 2532 C CA . HIS B 1 153 ? 10.461 -6.898 6.613 1 90.44 153 HIS B CA 1
ATOM 2533 C C . HIS B 1 153 ? 11.969 -7.023 6.406 1 90.44 153 HIS B C 1
ATOM 2535 O O . HIS B 1 153 ? 12.438 -7.992 5.809 1 90.44 153 HIS B O 1
ATOM 2541 N N . ASP B 1 154 ? 12.75 -6.156 6.617 1 88.25 154 ASP B N 1
ATOM 2542 C CA . ASP B 1 154 ? 14.211 -6.137 6.621 1 88.25 154 ASP B CA 1
ATOM 2543 C C . ASP B 1 154 ? 14.758 -5.727 5.254 1 88.25 154 ASP B C 1
ATOM 2545 O O . ASP B 1 154 ? 15.969 -5.773 5.02 1 88.25 154 ASP B O 1
ATOM 2549 N N . ARG B 1 155 ? 13.867 -5.508 4.391 1 92.88 155 ARG B N 1
ATOM 2550 C CA . ARG B 1 155 ? 14.258 -4.992 3.084 1 92.88 155 ARG B CA 1
ATOM 2551 C C . ARG B 1 155 ? 14.156 -3.469 3.043 1 92.88 155 ARG B C 1
ATOM 2553 O O . ARG B 1 155 ? 13.195 -2.893 3.562 1 92.88 155 ARG B O 1
ATOM 2560 N N . LEU B 1 156 ? 15.18 -2.951 2.396 1 96.88 156 LEU B N 1
ATOM 2561 C CA . LEU B 1 156 ? 15.258 -1.494 2.361 1 96.88 156 LEU B CA 1
ATOM 2562 C C . LEU B 1 156 ? 14.258 -0.921 1.358 1 96.88 156 LEU B C 1
ATOM 2564 O O . LEU B 1 156 ? 14.266 -1.3 0.186 1 96.88 156 LEU B O 1
ATOM 2568 N N . LEU B 1 157 ? 13.352 -0.043 1.798 1 97.31 157 LEU B N 1
ATOM 2569 C CA . LEU B 1 157 ? 12.453 0.7 0.921 1 97.31 157 LEU B CA 1
ATOM 2570 C C . LEU B 1 157 ? 13.109 1.988 0.437 1 97.31 157 LEU B C 1
ATOM 2572 O O . LEU B 1 157 ? 13.047 2.312 -0.751 1 97.31 157 LEU B O 1
ATOM 2576 N N . ARG B 1 158 ? 13.664 2.727 1.323 1 97.31 158 ARG B N 1
ATOM 2577 C CA . ARG B 1 158 ? 14.367 3.986 1.085 1 97.31 158 ARG B CA 1
ATOM 2578 C C . ARG B 1 158 ? 15.352 4.285 2.207 1 97.31 158 ARG B C 1
ATOM 2580 O O . ARG B 1 158 ? 15.031 4.117 3.385 1 97.31 158 ARG B O 1
ATOM 2587 N N . PRO B 1 159 ? 16.562 4.629 1.807 1 97.19 159 PRO B N 1
ATOM 2588 C CA . PRO B 1 159 ? 17.5 5.004 2.869 1 97.19 159 PRO B CA 1
ATOM 2589 C C . PRO B 1 159 ? 17.156 6.336 3.525 1 97.19 159 PRO B C 1
ATOM 2591 O O . PRO B 1 159 ? 16.438 7.148 2.934 1 97.19 159 PRO B O 1
ATOM 2594 N N . SER B 1 160 ? 17.641 6.492 4.789 1 97.25 160 SER B N 1
ATOM 2595 C CA . SER B 1 160 ? 17.5 7.793 5.438 1 97.25 160 SER B CA 1
ATOM 2596 C C . SER B 1 160 ? 18.484 8.805 4.863 1 97.25 160 SER B C 1
ATOM 2598 O O . SER B 1 160 ? 19.672 8.508 4.715 1 97.25 160 SER B O 1
ATOM 2600 N N . MET B 1 161 ? 17.953 9.93 4.484 1 96.88 161 MET B N 1
ATOM 2601 C CA . MET B 1 161 ? 18.828 11.016 4.082 1 96.88 161 MET B CA 1
ATOM 2602 C C . MET B 1 161 ? 19.344 11.789 5.297 1 96.88 161 MET B C 1
ATOM 2604 O O . MET B 1 161 ? 18.547 12.352 6.055 1 96.88 161 MET B O 1
ATOM 2608 N N . VAL B 1 162 ? 20.734 11.805 5.398 1 96.62 162 VAL B N 1
ATOM 2609 C CA . VAL B 1 162 ? 21.281 12.328 6.648 1 96.62 162 VAL B CA 1
ATOM 2610 C C . VAL B 1 162 ? 22.469 13.242 6.359 1 96.62 162 VAL B C 1
ATOM 2612 O O . VAL B 1 162 ? 23.047 13.195 5.273 1 96.62 162 VAL B O 1
ATOM 2615 N N . SER B 1 163 ? 22.688 14.148 7.336 1 95.81 163 SER B N 1
ATOM 2616 C CA . SER B 1 163 ? 23.953 14.859 7.395 1 95.81 163 SER B CA 1
ATOM 2617 C C . SER B 1 163 ? 24.938 14.18 8.344 1 95.81 163 SER B C 1
ATOM 2619 O O . SER B 1 163 ? 24.547 13.727 9.422 1 95.81 163 SER B O 1
ATOM 2621 N N . VAL B 1 164 ? 26.188 14.117 7.922 1 95.62 164 VAL B N 1
ATOM 2622 C CA . VAL B 1 164 ? 27.172 13.359 8.688 1 95.62 164 VAL B CA 1
ATOM 2623 C C . VAL B 1 164 ? 28.344 14.266 9.078 1 95.62 164 VAL B C 1
ATOM 2625 O O . VAL B 1 164 ? 28.625 15.25 8.398 1 95.62 164 VAL B O 1
ATOM 2628 N N . SER B 1 165 ? 28.984 13.883 10.203 1 94.25 165 SER B N 1
ATOM 2629 C CA . SER B 1 165 ? 30.141 14.633 10.672 1 94.25 165 SER B CA 1
ATOM 2630 C C . SER B 1 165 ? 31.391 14.281 9.867 1 94.25 165 SER B C 1
ATOM 2632 O O . SER B 1 165 ? 31.562 13.133 9.445 1 94.25 165 SER B O 1
ATOM 2634 N N . LYS B 1 166 ? 32.188 15.258 9.648 1 91.31 166 LYS B N 1
ATOM 2635 C CA . LYS B 1 166 ? 33.5 15.078 9.047 1 91.31 166 LYS B CA 1
ATOM 2636 C C . LYS B 1 166 ? 34.594 15.625 9.953 1 91.31 166 LYS B C 1
ATOM 2638 O O . LYS B 1 166 ? 34.438 16.672 10.586 1 91.31 166 LYS B O 1
ATOM 2643 N N . ALA B 1 167 ? 35.656 14.977 10.047 1 84.06 167 ALA B N 1
ATOM 2644 C CA . ALA B 1 167 ? 36.781 15.461 10.82 1 84.06 167 ALA B CA 1
ATOM 2645 C C . ALA B 1 167 ? 37.344 16.734 10.219 1 84.06 167 ALA B C 1
ATOM 2647 O O . ALA B 1 167 ? 37.406 16.891 8.992 1 84.06 167 ALA B O 1
ATOM 2648 N N . PRO B 1 168 ? 37.594 17.75 11.141 1 78.62 168 PRO B N 1
ATOM 2649 C CA . PRO B 1 168 ? 38.188 19 10.641 1 78.62 168 PRO B CA 1
ATOM 2650 C C . PRO B 1 168 ? 39.5 18.781 9.914 1 78.62 168 PRO B C 1
ATOM 2652 O O . PRO B 1 168 ? 40.219 17.828 10.219 1 78.62 168 PRO B O 1
ATOM 2655 N N . LYS B 1 169 ? 39.625 19.359 8.719 1 69.25 169 LYS B N 1
ATOM 2656 C CA . LYS B 1 169 ? 40.938 19.297 8.047 1 69.25 169 LYS B CA 1
ATOM 2657 C C . LYS B 1 169 ? 42.031 19.844 8.938 1 69.25 169 LYS B C 1
ATOM 2659 O O . LYS B 1 169 ? 41.844 20.875 9.594 1 69.25 169 LYS B O 1
ATOM 2664 N N . ALA B 1 170 ? 43.031 19.109 9.32 1 57.22 170 ALA B N 1
ATOM 2665 C CA . ALA B 1 170 ? 44.219 19.719 9.961 1 57.22 170 ALA B CA 1
ATOM 2666 C C . ALA B 1 170 ? 44.656 20.969 9.203 1 57.22 170 ALA B C 1
ATOM 2668 O O . ALA B 1 170 ? 44.625 21 7.969 1 57.22 170 ALA B O 1
ATOM 2669 N N . ALA B 1 171 ? 44.469 22.156 9.844 1 50.34 171 ALA B N 1
ATOM 2670 C CA . ALA B 1 171 ? 45.156 23.328 9.281 1 50.34 171 ALA B CA 1
ATOM 2671 C C . ALA B 1 171 ? 46.531 22.969 8.758 1 50.34 171 ALA B C 1
ATOM 2673 O O . ALA B 1 171 ? 47.375 22.438 9.5 1 50.34 171 ALA B O 1
ATOM 2674 N N . GLU B 1 172 ? 46.656 22.438 7.523 1 37.34 172 GLU B N 1
ATOM 2675 C CA . GLU B 1 172 ? 48.062 22.594 7.145 1 37.34 172 GLU B CA 1
ATOM 2676 C C . GLU B 1 172 ? 48.531 24.031 7.336 1 37.34 172 GLU B C 1
ATOM 2678 O O . GLU B 1 172 ? 47.812 24.969 7.043 1 37.34 172 GLU B O 1
#

Secondary structure (DSSP, 8-state):
-----------------------HHHHHHHHHHHHHHHHHHHHHHHHHHHHHHHHHHHHHHHHHHHHHHHHHHHHHHHHHS---HHHHHHHHHHHHHHHHHHHHHHHHHTTEEEPP--SSB--TTTEEEEEEEE-SS-SSBEEEEEE--EEETTEEEEPEEEEEEEPPP---/-----------------------HHHHHHHHHHHHHHHHHHHHHHHHHHHHHHHHHHHHHHHHHHHHHHHHHHHHHHHHHS---HHHHHHHHHHHHHHHHHHHHHHHHHTTEEEPP--SSB--TTTEEEEEEEE-SS-SSBEEEEEE--EEETTEEEEPEEEEEEEPPP---